Protein 5ETR (pdb70)

Secondary structure (DSSP, 8-state):
-EEEEEEEEE-SSSHHHHHHHHHHHHHHSTTEEEEEEPPPEEE---SSSS-PPEEEEEEEEEE-S-HHHHHHHHHHHHHHTT----SS----S-EEEEEEETT--EEETTEEES-TTGGG-HHHHHHHHHHHTTPEETTTTEEHHHH----TTEEE-/-EEEEEEEEE-SSSHHHHHHHHHHHHHHSTTEEEEEEPPPEEE---SSSS-PPEEEEEEEEEE-S-HHHHHHHHHHHHHHTT----SS----S-EEEEEEETT--EEETTEEES-TTGGG-HHHHHHHHHHHTTPEETTTTEEHHHH----TTEEE-

Structure (mmCIF, N/CA/C/O backbone):
data_5ETR
#
_entry.id   5ETR
#
_cell.length_a   47.582
_cell.length_b   68.110
_cell.length_c   53.227
_cell.angle_alpha   90.00
_cell.angle_beta   106.12
_cell.angle_gamma   90.00
#
_symmetry.space_group_name_H-M   'P 1 21 1'
#
loop_
_entity.id
_entity.type
_entity.pdbx_description
1 polymer '2-amino-4-hydroxy-6-hydroxymethyldihydropteridine pyrophosphokinase'
2 non-polymer 'DIPHOSPHOMETHYLPHOSPHONIC ACID ADENOSYL ESTER'
3 non-polymer 2-azanyl-8-[(4-fluorophenyl)methylsulfanyl]-1,7-dihydropurin-6-one
4 non-polymer 'SODIUM ION'
5 non-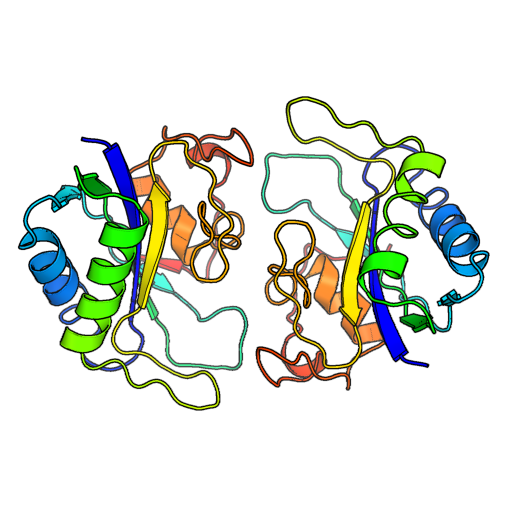polymer 'MAGNESIUM ION'
6 non-polymer 'CHLORIDE ION'
7 water water
#
loop_
_atom_site.group_PDB
_atom_site.id
_atom_site.type_symbol
_atom_site.label_atom_id
_atom_site.label_alt_id
_atom_site.label_comp_id
_atom_site.label_asym_id
_atom_site.label_entity_id
_atom_site.label_seq_id
_atom_site.pdbx_PDB_ins_code
_atom_site.Cartn_x
_atom_site.Cartn_y
_atom_site.Cartn_z
_atom_site.occupancy
_atom_site.B_iso_or_equiv
_atom_site.auth_seq_id
_atom_site.auth_comp_id
_atom_site.auth_asym_id
_atom_site.auth_atom_id
_atom_site.pdbx_PDB_model_num
ATOM 1 N N . MET A 1 4 ? 9.956 -19.682 -30.770 1.00 30.94 1 MET B N 1
ATOM 2 C CA . MET A 1 4 ? 10.241 -18.247 -30.811 1.00 23.11 1 MET B CA 1
ATOM 3 C C . MET A 1 4 ? 10.371 -17.635 -29.426 1.00 20.24 1 MET B C 1
ATOM 4 O O . MET A 1 4 ? 9.531 -17.783 -28.619 1.00 25.46 1 MET B O 1
ATOM 9 N N . ILE A 1 5 ? 11.504 -16.948 -29.164 1.00 15.21 2 ILE B N 1
ATOM 10 C CA . ILE A 1 5 ? 11.870 -16.275 -27.921 1.00 14.24 2 ILE B CA 1
ATOM 11 C C . ILE A 1 5 ? 11.796 -14.758 -28.097 1.00 11.51 2 ILE B C 1
ATOM 12 O O . ILE A 1 5 ? 12.225 -14.232 -29.083 1.00 12.61 2 ILE B O 1
ATOM 17 N N . GLN A 1 6 ? 11.220 -14.109 -27.123 1.00 12.18 3 GLN B N 1
ATOM 18 C CA . GLN A 1 6 ? 11.228 -12.665 -27.096 1.00 11.57 3 GLN B CA 1
ATOM 19 C C . GLN A 1 6 ? 12.490 -12.196 -26.373 1.00 11.31 3 GLN B C 1
ATOM 20 O O . GLN A 1 6 ? 12.740 -12.546 -25.191 1.00 12.85 3 GLN B O 1
ATOM 26 N N . ALA A 1 7 ? 13.305 -11.423 -27.064 1.00 9.22 4 ALA B N 1
ATOM 27 C CA . ALA A 1 7 ? 14.561 -10.910 -26.515 1.00 8.35 4 ALA B CA 1
ATOM 28 C C . ALA A 1 7 ? 14.640 -9.397 -26.698 1.00 7.73 4 ALA B C 1
ATOM 29 O O . ALA A 1 7 ? 13.958 -8.821 -27.547 1.00 8.85 4 ALA B O 1
ATOM 31 N N . TYR A 1 8 ? 15.501 -8.763 -25.899 1.00 7.28 5 TYR B N 1
ATOM 32 C CA . TYR A 1 8 ? 15.693 -7.327 -25.948 1.00 7.04 5 TYR B CA 1
ATOM 33 C C . TYR A 1 8 ? 17.152 -7.012 -26.073 1.00 6.71 5 TYR B C 1
ATOM 34 O O . TYR A 1 8 ? 17.972 -7.590 -25.339 1.00 7.56 5 TYR B O 1
ATOM 43 N N . LEU A 1 9 ? 17.485 -6.140 -27.011 1.00 6.46 6 LEU B N 1
ATOM 44 C CA . LEU A 1 9 ? 18.844 -5.660 -27.256 1.00 7.03 6 LEU B CA 1
ATOM 45 C C . LEU A 1 9 ? 18.951 -4.204 -26.882 1.00 6.71 6 LEU B C 1
ATOM 46 O O . LEU A 1 9 ? 18.011 -3.427 -27.057 1.00 7.72 6 LEU B O 1
ATOM 51 N N . GLY A 1 10 ? 20.132 -3.841 -26.371 1.00 5.95 7 GLY B N 1
ATOM 52 C CA . GLY A 1 10 ? 20.468 -2.439 -26.128 1.00 6.27 7 GLY B CA 1
ATOM 53 C C . GLY A 1 10 ? 21.493 -2.006 -27.136 1.00 6.42 7 GLY B C 1
ATOM 54 O O . GLY A 1 10 ? 22.514 -2.675 -27.318 1.00 7.37 7 GLY B O 1
ATOM 55 N N . LEU A 1 11 ? 21.224 -0.872 -27.803 1.00 6.49 8 LEU B N 1
ATOM 56 C CA . LEU A 1 11 ? 22.138 -0.358 -28.811 1.00 6.35 8 LEU B CA 1
ATOM 57 C C . LEU A 1 11 ? 22.666 0.976 -28.372 1.00 5.95 8 LEU B C 1
ATOM 58 O O . LEU A 1 11 ? 21.938 1.760 -27.760 1.00 7.02 8 LEU B O 1
ATOM 63 N N . GLY A 1 12 ? 23.896 1.267 -28.765 1.00 6.62 9 GLY B N 1
ATOM 64 C CA . GLY A 1 12 ? 24.532 2.517 -28.461 1.00 6.39 9 GLY B CA 1
ATOM 65 C C . GLY A 1 12 ? 25.492 2.952 -29.549 1.00 6.09 9 GLY B C 1
ATOM 66 O O . GLY A 1 12 ? 26.093 2.122 -30.204 1.00 7.36 9 GLY B O 1
ATOM 67 N N . SER A 1 13 ? 25.669 4.271 -29.669 1.00 6.73 10 SER B N 1
ATOM 68 C CA . SER A 1 13 ? 26.662 4.839 -30.567 1.00 6.79 10 SER B CA 1
ATOM 69 C C . SER A 1 13 ? 27.113 6.179 -30.003 1.00 6.46 10 SER B C 1
ATOM 70 O O . SER A 1 13 ? 26.266 6.990 -29.639 1.00 7.90 10 SER B O 1
ATOM 73 N N . ASN A 1 14 ? 28.417 6.428 -29.986 1.00 6.49 11 ASN B N 1
ATOM 74 C CA . ASN A 1 14 ? 28.909 7.717 -29.517 1.00 7.26 11 ASN B CA 1
ATOM 75 C C . ASN A 1 14 ? 30.002 8.352 -30.391 1.00 8.57 11 ASN B C 1
ATOM 76 O O . ASN A 1 14 ? 30.730 9.232 -29.936 1.00 9.37 11 ASN B O 1
ATOM 81 N N . ILE A 1 15 ? 30.104 7.912 -31.647 1.00 8.26 12 ILE B N 1
ATOM 82 C CA . ILE A 1 15 ? 31.086 8.518 -32.586 1.00 9.06 12 ILE B CA 1
ATOM 83 C C . ILE A 1 15 ? 30.469 8.317 -33.979 1.00 9.30 12 ILE B C 1
ATOM 84 O O . ILE A 1 15 ? 29.689 7.381 -34.170 1.00 10.01 12 ILE B O 1
ATOM 89 N N . GLY A 1 16 ? 30.859 9.144 -34.912 1.00 10.00 13 GLY B N 1
ATOM 90 C CA . GLY A 1 16 ? 30.288 9.070 -36.230 1.00 10.17 13 GLY B CA 1
ATOM 91 C C . GLY A 1 16 ? 28.910 9.701 -36.261 1.00 10.11 13 GLY B C 1
ATOM 92 O O . GLY A 1 16 ? 28.553 10.539 -35.414 1.00 12.51 13 GLY B O 1
ATOM 93 N N . ASP A 1 17 ? 28.139 9.373 -37.305 1.00 10.84 14 ASP B N 1
ATOM 94 C CA . ASP A 1 17 ? 26.729 9.769 -37.420 1.00 9.74 14 ASP B CA 1
ATOM 95 C C . ASP A 1 17 ? 25.913 8.795 -36.605 1.00 9.66 14 ASP B C 1
ATOM 96 O O . ASP A 1 17 ? 25.545 7.714 -37.075 1.00 10.25 14 ASP B O 1
ATOM 101 N N . ARG A 1 18 ? 25.722 9.134 -35.324 1.00 9.75 15 ARG B N 1
ATOM 102 C CA . ARG A 1 18 ? 25.148 8.162 -34.344 1.00 8.90 15 ARG B CA 1
ATOM 103 C C . ARG A 1 18 ? 23.805 7.624 -34.770 1.00 9.13 15 ARG B C 1
ATOM 104 O O . ARG A 1 18 ? 23.517 6.435 -34.707 1.00 9.91 15 ARG B O 1
ATOM 112 N N . GLU A 1 19 ? 22.935 8.544 -35.194 1.00 10.46 16 GLU B N 1
ATOM 113 C CA . GLU A 1 19 ? 21.558 8.143 -35.532 1.00 10.58 16 GLU B CA 1
ATOM 114 C C . GLU A 1 19 ? 21.518 7.269 -36.783 1.00 11.73 16 GLU B C 1
ATOM 115 O O . GLU A 1 19 ? 20.848 6.227 -36.810 1.00 12.27 16 GLU B O 1
ATOM 121 N N . SER A 1 20 ? 22.305 7.619 -37.790 1.00 11.10 17 SER B N 1
ATOM 122 C CA A SER A 1 20 ? 22.319 6.813 -39.017 0.50 11.80 17 SER B CA 1
ATOM 123 C CA B SER A 1 20 ? 22.343 6.814 -39.011 0.50 11.60 17 SER B CA 1
ATOM 124 C C . SER A 1 20 ? 22.868 5.431 -38.724 1.00 11.07 17 SER B C 1
ATOM 125 O O . SER A 1 20 ? 22.374 4.428 -39.260 1.00 11.68 17 SER B O 1
ATOM 130 N N . GLN A 1 21 ? 23.896 5.367 -37.873 1.00 10.04 18 GLN B N 1
ATOM 131 C CA A GLN A 1 21 ? 24.503 4.076 -37.553 0.50 9.56 18 GLN B CA 1
ATOM 132 C CA B GLN A 1 21 ? 24.510 4.081 -37.550 0.50 9.45 18 GLN B CA 1
ATOM 133 C C . GLN A 1 21 ? 23.529 3.175 -36.785 1.00 9.35 18 GLN B C 1
ATOM 134 O O . GLN A 1 21 ? 23.445 1.961 -37.029 1.00 10.64 18 GLN B O 1
ATOM 145 N N . LEU A 1 22 ? 22.782 3.767 -35.850 1.00 9.31 19 LEU B N 1
ATOM 146 C CA . LEU A 1 22 ? 21.787 2.974 -35.091 1.00 9.02 19 LEU B CA 1
ATOM 147 C C . LEU A 1 22 ? 20.699 2.437 -36.051 1.00 9.15 19 LEU B C 1
ATOM 148 O O . LEU A 1 22 ? 20.294 1.282 -35.973 1.00 9.84 19 LEU B O 1
ATOM 153 N N . ASN A 1 23 ? 20.230 3.309 -36.958 1.00 10.38 20 ASN B N 1
ATOM 154 C CA . ASN A 1 23 ? 19.206 2.873 -37.905 1.00 12.00 20 ASN B CA 1
ATOM 155 C C . ASN A 1 23 ? 19.714 1.755 -38.822 1.00 10.06 20 ASN B C 1
ATOM 156 O O . ASN A 1 23 ? 18.975 0.779 -39.081 1.00 11.04 20 ASN B O 1
ATOM 161 N N . ASP A 1 24 ? 20.936 1.884 -39.297 1.00 9.90 21 ASP B N 1
ATOM 162 C CA . ASP A 1 24 ? 21.526 0.855 -40.148 1.00 10.89 21 ASP B CA 1
ATOM 163 C C . ASP A 1 24 ? 21.663 -0.451 -39.359 1.00 9.42 21 ASP B C 1
ATOM 164 O O . ASP A 1 24 ? 21.415 -1.563 -39.874 1.00 10.51 21 ASP B O 1
ATOM 169 N N . ALA A 1 25 ? 22.086 -0.331 -38.113 1.00 9.07 22 ALA B N 1
ATOM 170 C CA . ALA A 1 25 ? 22.237 -1.528 -37.264 1.00 8.53 22 ALA B CA 1
ATOM 171 C C . ALA A 1 25 ? 20.957 -2.314 -37.110 1.00 8.37 22 ALA B C 1
ATOM 172 O O . ALA A 1 25 ? 20.939 -3.548 -37.183 1.00 8.77 22 ALA B O 1
ATOM 174 N N . ILE A 1 26 ? 19.857 -1.587 -36.891 1.00 8.28 23 ILE B N 1
ATOM 175 C CA . ILE A 1 26 ? 18.537 -2.251 -36.721 1.00 8.87 23 ILE B CA 1
ATOM 176 C C . ILE A 1 26 ? 18.156 -3.009 -38.002 1.00 8.73 23 ILE B C 1
ATOM 177 O O . ILE A 1 26 ? 17.682 -4.138 -37.975 1.00 9.49 23 ILE B O 1
ATOM 182 N N . LYS A 1 27 ? 18.352 -2.331 -39.143 1.00 9.23 24 LYS B N 1
ATOM 183 C CA . LYS A 1 27 ? 18.062 -2.983 -40.430 1.00 10.32 24 LYS B CA 1
ATOM 184 C C . LYS A 1 27 ? 18.877 -4.260 -40.658 1.00 8.76 24 LYS B C 1
ATOM 185 O O . LYS A 1 27 ? 18.358 -5.274 -41.079 1.00 9.34 24 LYS B O 1
ATOM 191 N N . ILE A 1 28 ? 20.166 -4.180 -40.318 1.00 8.80 25 ILE B N 1
ATOM 192 C CA . ILE A 1 28 ? 21.043 -5.352 -40.434 1.00 9.04 25 ILE B CA 1
ATOM 193 C C . ILE A 1 28 ? 20.620 -6.471 -39.509 1.00 8.48 25 ILE B C 1
ATOM 194 O O . ILE A 1 28 ? 20.527 -7.631 -39.917 1.00 9.66 25 ILE B O 1
ATOM 199 N N . LEU A 1 29 ? 20.307 -6.120 -38.257 1.00 7.98 26 LEU B N 1
ATOM 200 C CA . LEU A 1 29 ? 19.832 -7.139 -37.310 1.00 8.77 26 LEU B CA 1
ATOM 201 C C . LEU A 1 29 ? 18.585 -7.870 -37.811 1.00 8.45 26 LEU B C 1
ATOM 202 O O . LEU A 1 29 ? 18.470 -9.090 -37.749 1.00 9.07 26 LEU B O 1
ATOM 207 N N . ASN A 1 30 ? 17.671 -7.083 -38.359 1.00 7.90 27 ASN B N 1
ATOM 208 C CA . ASN A 1 30 ? 16.408 -7.613 -38.872 1.00 8.19 27 ASN B CA 1
ATOM 209 C C . ASN A 1 30 ? 16.604 -8.530 -40.078 1.00 8.49 27 ASN B C 1
ATOM 210 O O . ASN A 1 30 ? 15.758 -9.365 -40.356 1.00 9.19 27 ASN B O 1
ATOM 215 N N . GLU A 1 31 ? 17.697 -8.331 -40.812 1.00 8.95 28 GLU B N 1
ATOM 216 C CA . GLU A 1 31 ? 17.963 -9.107 -42.028 1.00 10.42 28 GLU B CA 1
ATOM 217 C C . GLU A 1 31 ? 18.509 -10.486 -41.761 1.00 10.22 28 GLU B C 1
ATOM 218 O O . GLU A 1 31 ? 18.570 -11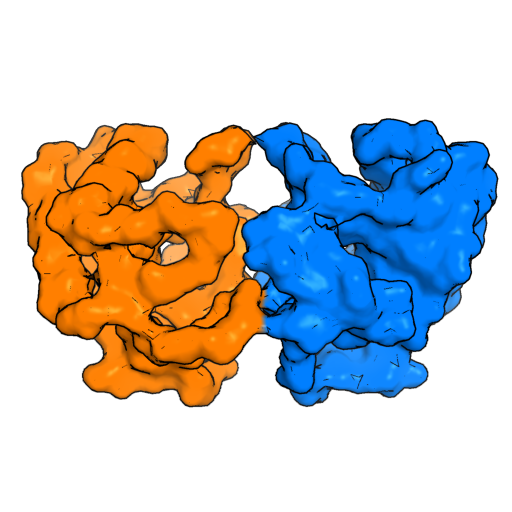.302 -42.665 1.00 13.00 28 GLU B O 1
ATOM 224 N N . TYR A 1 32 ? 18.926 -10.786 -40.536 1.00 9.99 29 TYR B N 1
ATOM 225 C CA . TYR A 1 32 ? 19.386 -12.153 -40.262 1.00 10.51 29 TYR B CA 1
ATOM 226 C C . TYR A 1 32 ? 18.179 -13.095 -40.189 1.00 11.84 29 TYR B C 1
ATOM 227 O O . TYR A 1 32 ? 17.165 -12.759 -39.620 1.00 11.98 29 TYR B O 1
ATOM 236 N N . ASP A 1 33 ? 18.307 -14.293 -40.745 1.00 15.21 30 ASP B N 1
ATOM 237 C CA . ASP A 1 33 ? 17.222 -15.212 -40.563 1.00 17.54 30 ASP B CA 1
ATOM 238 C C . ASP A 1 33 ? 17.297 -15.610 -39.073 1.00 14.71 30 ASP B C 1
ATOM 239 O O . ASP A 1 33 ? 18.345 -15.721 -38.483 1.00 15.75 30 ASP B O 1
ATOM 244 N N . GLY A 1 34 ? 16.142 -15.761 -38.488 1.00 13.84 31 GLY B N 1
ATOM 245 C CA . GLY A 1 34 ? 16.012 -16.093 -37.099 1.00 13.18 31 GLY B CA 1
ATOM 246 C C . GLY A 1 34 ? 15.900 -14.912 -36.189 1.00 11.11 31 GLY B C 1
ATOM 247 O O . GLY A 1 34 ? 15.742 -15.117 -34.991 1.00 11.18 31 GLY B O 1
ATOM 248 N N . ILE A 1 35 ? 16.068 -13.691 -36.686 1.00 10.72 32 ILE B N 1
ATOM 249 C CA . ILE A 1 35 ? 15.835 -12.462 -35.914 1.00 9.97 32 ILE B CA 1
ATOM 250 C C . ILE A 1 35 ? 14.821 -11.597 -36.627 1.00 9.49 32 ILE B C 1
ATOM 251 O O . ILE A 1 35 ? 15.008 -11.247 -37.808 1.00 11.01 32 ILE B O 1
ATOM 256 N N . SER A 1 36 ? 13.777 -11.213 -35.904 1.00 8.91 33 SER B N 1
ATOM 257 C CA . SER A 1 36 ? 12.744 -10.330 -36.469 1.00 9.40 33 SER B CA 1
ATOM 258 C C . SER A 1 36 ? 12.552 -9.185 -35.493 1.00 10.04 33 SER B C 1
ATOM 259 O O . SER A 1 36 ? 12.125 -9.431 -34.346 1.00 13.17 33 SER B O 1
ATOM 262 N N . VAL A 1 37 ? 12.869 -7.959 -35.892 1.00 9.69 34 VAL B N 1
ATOM 263 C CA . VAL A 1 37 ? 12.649 -6.791 -35.036 1.00 9.08 34 VAL B CA 1
ATOM 264 C C . VAL A 1 37 ? 11.165 -6.463 -34.974 1.00 10.05 34 VAL B C 1
ATOM 265 O O . VAL A 1 37 ? 10.536 -6.244 -36.019 1.00 11.63 34 VAL B O 1
ATOM 269 N N . SER A 1 38 ? 10.588 -6.470 -33.777 1.00 9.90 35 SER B N 1
ATOM 270 C CA . SER A 1 38 ? 9.180 -6.221 -33.555 1.00 10.92 35 SER B CA 1
ATOM 271 C C . SER A 1 38 ? 8.857 -4.916 -32.893 1.00 11.74 35 SER B C 1
ATOM 272 O O . SER A 1 38 ? 7.664 -4.513 -32.896 1.00 14.21 35 SER B O 1
ATOM 275 N N . ASN A 1 39 ? 9.807 -4.275 -32.221 1.00 10.80 36 ASN B N 1
ATOM 276 C CA . ASN A 1 39 ? 9.537 -2.953 -31.652 1.00 10.80 36 ASN B CA 1
ATOM 277 C C . ASN A 1 39 ? 10.872 -2.277 -31.453 1.00 9.86 36 ASN B C 1
ATOM 278 O O . ASN A 1 39 ? 11.904 -2.950 -31.305 1.00 10.11 36 ASN B O 1
ATOM 283 N N . ILE A 1 40 ? 10.859 -0.950 -31.456 1.00 9.73 37 ILE B N 1
ATOM 284 C CA . ILE A 1 40 ? 12.058 -0.129 -31.290 1.00 9.76 37 ILE B CA 1
ATOM 285 C C . ILE A 1 40 ? 11.663 1.029 -30.392 1.00 9.71 37 ILE B C 1
ATOM 286 O O . ILE A 1 40 ? 10.640 1.669 -30.597 1.00 11.28 37 ILE B O 1
ATOM 291 N N . SER A 1 41 ? 12.436 1.275 -29.337 1.00 9.34 38 SER B N 1
ATOM 292 C CA . SER A 1 41 ? 12.168 2.405 -28.477 1.00 9.86 38 SER B CA 1
ATOM 293 C C . SER A 1 41 ? 12.480 3.727 -29.149 1.00 9.44 38 SER B C 1
ATOM 294 O O . SER A 1 41 ? 13.230 3.761 -30.127 1.00 9.91 38 SER B O 1
ATOM 297 N N . PRO A 1 42 ? 12.020 4.824 -28.563 1.00 10.62 39 PRO B N 1
ATOM 298 C CA . PRO A 1 42 ? 12.602 6.103 -28.908 1.00 11.39 39 PRO B CA 1
ATOM 299 C C . PRO A 1 42 ? 14.112 6.111 -28.692 1.00 10.81 39 PRO B C 1
ATOM 300 O O . PRO A 1 42 ? 14.654 5.336 -27.835 1.00 10.60 39 PRO B O 1
ATOM 304 N N . ILE A 1 43 ? 14.777 7.028 -29.350 1.00 10.57 40 ILE B N 1
ATOM 305 C CA . ILE A 1 43 ? 16.208 7.248 -29.161 1.00 10.80 40 ILE B CA 1
ATOM 306 C C . ILE A 1 43 ? 16.394 8.283 -28.043 1.00 11.03 40 ILE B C 1
ATOM 307 O O . ILE A 1 43 ? 15.694 9.308 -27.960 1.00 12.18 40 ILE B O 1
ATOM 312 N N . TYR A 1 44 ? 17.349 7.994 -27.161 1.00 9.57 41 TYR B N 1
ATOM 313 C CA . TYR A 1 44 ? 17.737 8.895 -26.065 1.00 9.79 41 TYR B CA 1
ATOM 314 C C . TYR A 1 44 ? 19.184 9.311 -26.226 1.00 8.88 41 TYR B C 1
ATOM 315 O O . TYR A 1 44 ? 20.038 8.502 -26.601 1.00 9.93 41 TYR B O 1
ATOM 324 N N . GLU A 1 45 ? 19.453 10.575 -25.959 1.00 9.50 42 GLU B N 1
ATOM 325 C CA . GLU A 1 45 ? 20.841 11.047 -25.815 1.00 10.18 42 GLU B CA 1
ATOM 326 C C . GLU A 1 45 ? 21.211 10.910 -24.327 1.00 10.05 42 GLU B C 1
ATOM 327 O O . GLU A 1 45 ? 20.447 11.360 -23.452 1.00 10.79 42 GLU B O 1
ATOM 333 N N . THR A 1 46 ? 22.361 10.290 -24.075 1.00 8.82 43 THR B N 1
ATOM 334 C CA . THR A 1 46 ? 22.684 9.902 -22.733 1.00 8.60 43 THR B CA 1
ATOM 335 C C . THR A 1 46 ? 24.115 10.237 -22.428 1.00 8.85 43 THR B C 1
ATOM 336 O O . THR A 1 46 ? 25.039 10.071 -23.217 1.00 9.91 43 THR B O 1
ATOM 340 N N . ALA A 1 47 ? 24.342 10.637 -21.160 1.00 8.92 44 ALA B N 1
ATOM 341 C CA . ALA A 1 47 ? 25.706 10.899 -20.652 1.00 9.43 44 ALA B CA 1
ATOM 342 C C . ALA A 1 47 ? 26.440 9.570 -20.466 1.00 9.00 44 ALA B C 1
ATOM 343 O O . ALA A 1 47 ? 25.862 8.636 -19.906 1.00 9.82 44 ALA B O 1
ATOM 345 N N . PRO A 1 48 ? 27.709 9.511 -20.875 1.00 9.06 45 PRO B N 1
ATOM 346 C CA . PRO A 1 48 ? 28.470 8.306 -20.654 1.00 9.49 45 PRO B CA 1
ATOM 347 C C . PRO A 1 48 ? 28.600 7.986 -19.159 1.00 9.29 45 PRO B C 1
ATOM 348 O O . PRO A 1 48 ? 28.832 8.888 -18.316 1.00 11.94 45 PRO B O 1
ATOM 352 N N . VAL A 1 49 ? 28.484 6.683 -18.849 1.00 8.73 46 VAL B N 1
ATOM 353 C CA . VAL A 1 49 ? 28.767 6.212 -17.509 1.00 9.38 46 VAL B CA 1
ATOM 354 C C . VAL A 1 49 ? 29.883 5.176 -17.530 1.00 10.14 46 VAL B C 1
ATOM 355 O O . VAL A 1 49 ? 30.120 4.488 -18.513 1.00 9.74 46 VAL B O 1
ATOM 359 N N . GLY A 1 50 ? 30.556 5.075 -16.358 1.00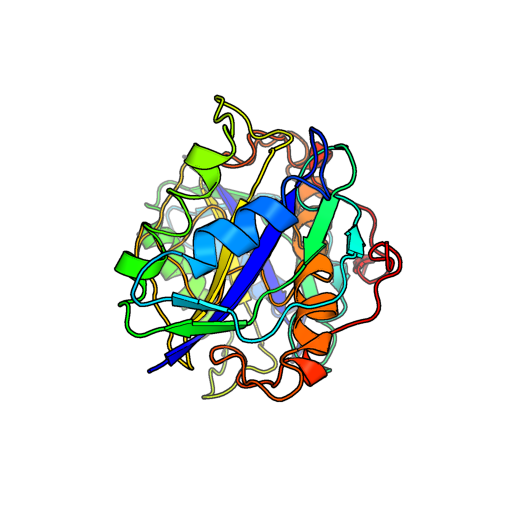 10.41 47 GLY B N 1
ATOM 360 C CA . GLY A 1 50 ? 31.501 4.029 -16.129 1.00 11.64 47 GLY B CA 1
ATOM 361 C C . GLY A 1 50 ? 32.891 4.230 -16.680 1.00 11.09 47 GLY B C 1
ATOM 362 O O . GLY A 1 50 ? 33.715 3.328 -16.691 1.00 13.59 47 GLY B O 1
ATOM 363 N N . TYR A 1 51 ? 33.190 5.441 -17.112 1.00 11.69 48 TYR B N 1
ATOM 364 C CA . TYR A 1 51 ? 34.524 5.686 -17.711 1.00 12.43 48 TYR B CA 1
ATOM 365 C C . TYR A 1 51 ? 34.904 7.167 -17.467 1.00 13.96 48 TYR B C 1
ATOM 366 O O . TYR A 1 51 ? 34.428 7.790 -16.536 1.00 17.97 48 TYR B O 1
ATOM 375 N N . THR A 1 52 ? 35.811 7.675 -18.243 1.00 14.42 49 THR B N 1
ATOM 376 C CA . THR A 1 52 ? 36.155 9.095 -18.229 1.00 15.13 49 THR B CA 1
ATOM 377 C C . THR A 1 52 ? 35.149 9.883 -19.059 1.00 12.56 49 THR B C 1
ATOM 378 O O . THR A 1 52 ? 34.217 9.322 -19.650 1.00 14.11 49 THR B O 1
ATOM 382 N N . GLU A 1 53 ? 35.344 11.189 -19.143 1.00 11.55 50 GLU B N 1
ATOM 383 C CA . GLU A 1 53 ? 34.527 12.062 -19.981 1.00 11.46 50 GLU B CA 1
ATOM 384 C C . GLU A 1 53 ? 34.643 11.553 -21.433 1.00 10.35 50 GLU B C 1
ATOM 385 O O . GLU A 1 53 ? 35.696 11.310 -21.919 1.00 10.50 50 GLU B O 1
ATOM 391 N N . GLN A 1 54 ? 33.513 11.439 -22.095 1.00 9.97 51 GLN B N 1
ATOM 392 C CA . GLN A 1 54 ? 33.484 10.878 -23.465 1.00 9.75 51 GLN B CA 1
ATOM 393 C C . GLN A 1 54 ? 32.335 11.565 -24.176 1.00 9.79 51 GLN B C 1
ATOM 394 O O . GLN A 1 54 ? 31.459 12.168 -23.537 1.00 10.48 51 GLN B O 1
ATOM 400 N N . PRO A 1 55 ? 32.299 11.480 -25.495 1.00 10.31 52 PRO B N 1
ATOM 401 C CA . PRO A 1 55 ? 31.156 12.071 -26.210 1.00 9.89 52 PRO B CA 1
ATOM 402 C C . PRO A 1 55 ? 29.859 11.376 -25.814 1.00 9.15 52 PRO B C 1
ATOM 403 O O . PRO A 1 55 ? 29.848 10.220 -25.534 1.00 9.56 52 PRO B O 1
ATOM 407 N N . ASN A 1 56 ? 28.778 12.119 -25.815 1.00 9.71 53 ASN B N 1
ATOM 408 C CA . ASN A 1 56 ? 27.500 11.602 -25.437 1.00 9.55 53 ASN B CA 1
ATOM 409 C C . ASN A 1 56 ? 27.050 10.492 -26.402 1.00 9.14 53 ASN B C 1
ATOM 410 O O . ASN A 1 56 ? 27.296 10.538 -27.614 1.00 8.88 53 ASN B O 1
ATOM 415 N N . PHE A 1 57 ? 26.280 9.552 -25.885 1.00 8.55 54 PHE B N 1
ATOM 416 C CA . PHE A 1 57 ? 25.719 8.434 -26.651 1.00 7.99 54 PHE B CA 1
ATOM 417 C C . PHE A 1 57 ? 24.340 8.775 -27.180 1.00 8.59 54 PHE B C 1
ATOM 418 O O . PHE A 1 57 ? 23.617 9.524 -26.592 1.00 9.08 54 PHE B O 1
ATOM 426 N N . LEU A 1 58 ? 23.945 8.080 -28.242 1.00 7.69 55 LEU B N 1
ATOM 427 C CA . LEU A 1 58 ? 22.582 7.889 -28.537 1.00 8.05 55 LEU B CA 1
ATOM 428 C C . LEU A 1 58 ? 22.381 6.381 -28.161 1.00 7.77 55 LEU B C 1
ATOM 429 O O . LEU A 1 58 ? 23.150 5.539 -28.518 1.00 7.98 55 LEU B O 1
ATOM 434 N N . ASN A 1 59 ? 21.359 6.110 -27.397 1.00 7.33 56 ASN B N 1
ATOM 435 C CA . ASN A 1 59 ? 20.990 4.767 -26.976 1.00 7.35 56 ASN B CA 1
ATOM 436 C C . ASN A 1 59 ? 19.539 4.479 -27.249 1.00 7.68 56 ASN B C 1
ATOM 437 O O . ASN A 1 59 ? 18.688 5.374 -27.189 1.00 9.20 56 ASN B O 1
ATOM 442 N N . LEU A 1 60 ? 19.241 3.217 -27.520 1.00 7.68 57 LEU B N 1
ATOM 443 C CA . LEU A 1 60 ? 17.864 2.777 -27.686 1.00 7.95 57 LEU B CA 1
ATOM 444 C C . LEU A 1 60 ? 17.800 1.307 -27.324 1.00 7.04 57 LEU B C 1
ATOM 445 O O . LEU A 1 60 ? 18.841 0.669 -27.072 1.00 8.32 57 LEU B O 1
ATOM 450 N N . CYS A 1 61 ? 16.591 0.776 -27.328 1.00 7.00 58 CYS B N 1
ATOM 451 C CA . CYS A 1 61 ? 16.392 -0.633 -27.093 1.00 6.99 58 CYS B CA 1
ATOM 452 C C . CYS A 1 61 ? 15.579 -1.162 -28.245 1.00 7.10 58 CYS B C 1
ATOM 453 O O . CYS A 1 61 ? 14.683 -0.500 -28.761 1.00 8.20 58 CYS B O 1
ATOM 456 N N A VAL A 1 62 ? 15.772 -2.444 -28.561 0.50 7.15 59 VAL B N 1
ATOM 457 N N B VAL A 1 62 ? 15.752 -2.442 -28.581 0.50 7.15 59 VAL B N 1
ATOM 458 C CA A VAL A 1 62 ? 15.008 -3.124 -29.619 0.50 7.38 59 VAL B CA 1
ATOM 459 C CA B VAL A 1 62 ? 14.939 -3.101 -29.610 0.50 7.38 59 VAL B CA 1
ATOM 460 C C A VAL A 1 62 ? 14.407 -4.454 -29.134 0.50 8.15 59 VAL B C 1
ATOM 461 C C B VAL A 1 62 ? 14.385 -4.434 -29.116 0.50 8.15 59 VAL B C 1
ATOM 462 O O A VAL A 1 62 ? 15.057 -5.179 -28.397 0.50 8.73 59 VAL B O 1
ATOM 463 O O B VAL A 1 62 ? 15.056 -5.155 -28.390 0.50 8.73 59 VAL B O 1
ATOM 470 N N . GLU A 1 63 ? 13.176 -4.772 -29.543 1.00 8.18 60 GLU B N 1
ATOM 471 C CA . GLU A 1 63 ? 12.552 -6.014 -29.203 1.00 8.00 60 GLU B CA 1
ATOM 472 C C . GLU A 1 63 ? 12.669 -6.906 -30.418 1.00 7.86 60 GLU B C 1
ATOM 473 O O . GLU A 1 63 ? 12.391 -6.473 -31.529 1.00 8.38 60 GLU B O 1
ATOM 479 N N . ILE A 1 64 ? 13.106 -8.140 -30.208 1.00 7.41 61 ILE B N 1
ATOM 480 C CA . ILE A 1 64 ? 13.176 -9.099 -31.291 1.00 8.07 61 ILE B CA 1
ATOM 481 C C . ILE A 1 64 ? 12.407 -10.353 -30.925 1.00 8.52 61 ILE B C 1
ATOM 482 O O . ILE A 1 64 ? 12.287 -10.719 -29.743 1.00 9.60 61 ILE B O 1
ATOM 487 N N . GLN A 1 65 ? 11.901 -11.016 -31.959 1.00 9.42 62 GLN B N 1
ATOM 488 C CA . GLN A 1 65 ? 11.358 -12.342 -31.874 1.00 9.39 62 GLN B CA 1
ATOM 489 C C . GLN A 1 65 ? 12.397 -13.215 -32.566 1.00 10.06 62 GLN B C 1
ATOM 490 O O . GLN A 1 65 ? 12.748 -12.972 -33.722 1.00 11.12 62 GLN B O 1
ATOM 496 N N . THR A 1 66 ? 13.014 -14.146 -31.823 1.00 10.15 63 THR B N 1
ATOM 497 C CA . THR A 1 66 ? 14.096 -14.916 -32.379 1.00 10.50 63 THR B CA 1
ATOM 498 C C . THR A 1 66 ? 13.921 -16.401 -32.208 1.00 11.13 63 THR B C 1
ATOM 499 O O . THR A 1 66 ? 13.409 -16.868 -31.184 1.00 12.84 63 THR B O 1
ATOM 503 N N . THR A 1 67 ? 14.395 -17.141 -33.196 1.00 12.10 64 THR B N 1
ATOM 504 C CA . THR A 1 67 ? 14.536 -18.578 -33.138 1.00 13.18 64 THR B CA 1
ATOM 505 C C . THR A 1 67 ? 15.986 -19.000 -33.008 1.00 12.39 64 THR B C 1
ATOM 506 O O . THR A 1 67 ? 16.281 -20.184 -33.047 1.00 15.92 64 THR B O 1
ATOM 510 N N . LEU A 1 68 ? 16.888 -18.031 -32.811 1.00 10.61 65 LEU B N 1
ATOM 511 C CA . LEU A 1 68 ? 18.303 -18.350 -32.572 1.00 10.80 65 LEU B CA 1
ATOM 512 C C . LEU A 1 68 ? 18.550 -18.699 -31.113 1.00 9.96 65 LEU B C 1
ATOM 513 O O . LEU A 1 68 ? 17.840 -18.196 -30.218 1.00 11.57 65 LEU B O 1
ATOM 518 N N . THR A 1 69 ? 19.529 -19.555 -30.885 1.00 10.55 66 THR B N 1
ATOM 519 C CA . THR A 1 69 ? 20.033 -19.707 -29.523 1.00 10.09 66 THR B CA 1
ATOM 520 C C . THR A 1 69 ? 20.685 -18.398 -29.079 1.00 9.22 66 THR B C 1
ATOM 521 O O . THR A 1 69 ? 21.029 -17.572 -29.889 1.00 9.42 66 THR B O 1
ATOM 525 N N . VAL A 1 70 ? 20.926 -18.291 -27.780 1.00 9.87 67 VAL B N 1
ATOM 526 C CA . VAL A 1 70 ? 21.422 -17.001 -27.297 1.00 9.52 67 VAL B CA 1
ATOM 527 C C . VAL A 1 70 ? 22.861 -16.788 -27.833 1.00 8.53 67 VAL B C 1
ATOM 528 O O . VAL A 1 70 ? 23.250 -15.650 -28.099 1.00 8.32 67 VAL B O 1
ATOM 532 N N . LEU A 1 71 ? 23.671 -17.864 -27.941 1.00 9.36 68 LEU B N 1
ATOM 533 C CA . LEU A 1 71 ? 25.007 -17.669 -28.545 1.00 8.81 68 LEU B CA 1
ATOM 534 C C . LEU A 1 71 ? 24.975 -17.382 -30.041 1.00 8.41 68 LEU B C 1
ATOM 535 O O . LEU A 1 71 ? 25.847 -16.650 -30.550 1.00 9.52 68 LEU B O 1
ATOM 540 N N . GLN A 1 72 ? 24.021 -17.979 -30.773 1.00 9.49 69 GLN B N 1
ATOM 541 C CA . GLN A 1 72 ? 23.835 -17.600 -32.173 1.00 10.31 69 GLN B CA 1
ATOM 542 C C . GLN A 1 72 ? 23.458 -16.098 -32.267 1.00 8.81 69 GLN B C 1
ATOM 543 O O . GLN A 1 72 ? 23.934 -15.365 -33.125 1.00 9.10 69 GLN B O 1
ATOM 549 N N . LEU A 1 73 ? 22.580 -15.670 -31.376 1.00 8.51 70 LEU B N 1
ATOM 550 C CA . LEU A 1 73 ? 22.186 -14.285 -31.323 1.00 8.30 70 LEU B CA 1
ATOM 551 C C . LEU A 1 73 ? 23.404 -13.391 -31.085 1.00 7.90 70 LEU B C 1
ATOM 552 O O . LEU A 1 73 ? 23.572 -12.332 -31.726 1.00 8.30 70 LEU B O 1
ATOM 557 N N . LEU A 1 74 ? 24.226 -13.767 -30.116 1.00 7.47 71 LEU B N 1
ATOM 558 C CA . LEU A 1 74 ? 25.400 -12.971 -29.795 1.00 7.85 71 LEU B CA 1
ATOM 559 C C . LEU A 1 74 ? 26.291 -12.837 -31.020 1.00 7.31 71 LEU B C 1
ATOM 560 O O . LEU A 1 74 ? 26.755 -11.750 -31.343 1.00 7.60 71 LEU B O 1
ATOM 565 N N A GLU A 1 75 ? 26.482 -13.905 -31.791 0.50 7.75 72 GLU B N 1
ATOM 566 N N B GLU A 1 75 ? 26.508 -13.888 -31.799 0.50 7.75 72 GLU B N 1
ATOM 567 C CA A GLU A 1 75 ? 27.284 -13.796 -33.027 0.50 8.81 72 GLU B CA 1
ATOM 568 C CA B GLU A 1 75 ? 27.271 -13.792 -33.039 0.50 8.81 72 GLU B CA 1
ATOM 569 C C A GLU A 1 75 ? 26.728 -12.728 -34.010 0.50 8.12 72 GLU B C 1
ATOM 570 C C B GLU A 1 75 ? 26.725 -12.731 -34.014 0.50 8.12 72 GLU B C 1
ATOM 571 O O A GLU A 1 75 ? 27.474 -11.947 -34.560 0.50 9.15 72 GLU B O 1
ATOM 572 O O B GLU A 1 75 ? 27.476 -11.965 -34.580 0.50 9.15 72 GLU B O 1
ATOM 583 N N . CYS A 1 76 ? 25.414 -12.704 -34.222 1.00 8.04 73 CYS B N 1
ATOM 584 C CA . CYS A 1 76 ? 24.749 -11.699 -35.041 1.00 8.79 73 CYS B CA 1
ATOM 585 C C . CYS A 1 76 ? 24.946 -10.287 -34.500 1.00 8.26 73 CYS B C 1
ATOM 586 O O . CYS A 1 76 ? 25.158 -9.358 -35.263 1.00 8.48 73 CYS B O 1
ATOM 589 N N . CYS A 1 77 ? 24.880 -10.131 -33.181 1.00 7.51 74 CYS B N 1
ATOM 590 C CA . CYS A 1 77 ? 25.077 -8.818 -32.571 1.00 7.44 74 CYS B CA 1
ATOM 591 C C . CYS A 1 77 ? 26.514 -8.295 -32.877 1.00 7.43 74 CYS B C 1
ATOM 592 O O . CYS A 1 77 ? 26.746 -7.166 -33.309 1.00 7.76 74 CYS B O 1
ATOM 595 N N . LEU A 1 78 ? 27.480 -9.185 -32.656 1.00 7.34 75 LEU B N 1
ATOM 596 C CA . LEU A 1 78 ? 28.894 -8.793 -32.870 1.00 8.27 75 LEU B CA 1
ATOM 597 C C . LEU A 1 78 ? 29.243 -8.612 -34.341 1.00 8.46 75 LEU B C 1
ATOM 598 O O . LEU A 1 78 ? 29.973 -7.676 -34.686 1.00 9.11 75 LEU B O 1
ATOM 603 N N . LYS A 1 79 ? 28.647 -9.402 -35.209 1.00 8.87 76 LYS B N 1
ATOM 604 C CA A LYS A 1 79 ? 28.824 -9.187 -36.648 0.50 9.29 76 LYS B CA 1
ATOM 605 C CA B LYS A 1 79 ? 28.818 -9.177 -36.638 0.50 8.99 76 LYS B CA 1
ATOM 606 C C . LYS A 1 79 ? 28.281 -7.843 -37.081 1.00 8.26 76 LYS B C 1
ATOM 607 O O . LYS A 1 79 ? 28.853 -7.192 -37.946 1.00 9.52 76 LYS B O 1
ATOM 618 N N . THR A 1 80 ? 27.175 -7.418 -36.466 1.00 7.75 77 THR B N 1
ATOM 619 C CA . THR A 1 80 ? 26.595 -6.125 -36.824 1.00 8.14 77 THR B CA 1
ATOM 620 C C . THR A 1 80 ? 27.533 -4.981 -36.480 1.00 7.53 77 THR B C 1
ATOM 621 O O . THR A 1 80 ? 27.693 -4.006 -37.238 1.00 7.97 77 THR B O 1
ATOM 625 N N . GLU A 1 81 ? 28.184 -5.092 -35.306 1.00 7.19 78 GLU B N 1
ATOM 626 C CA . GLU A 1 81 ? 29.203 -4.117 -34.912 1.00 7.31 78 GLU B CA 1
ATOM 627 C C . GLU A 1 81 ? 30.325 -4.047 -35.951 1.00 7.80 78 GLU B C 1
ATOM 628 O O . GLU A 1 81 ? 30.838 -2.957 -36.271 1.00 7.85 78 GLU B O 1
ATOM 634 N N . GLU A 1 82 ? 30.732 -5.219 -36.435 1.00 7.90 79 GLU B N 1
ATOM 635 C CA . GLU A 1 82 ? 31.786 -5.258 -37.466 1.00 8.09 79 GLU B CA 1
ATOM 636 C C . GLU A 1 82 ? 31.310 -4.604 -38.779 1.00 7.56 79 GLU B C 1
ATOM 637 O O . GLU A 1 82 ? 32.078 -3.861 -39.410 1.00 8.13 79 GLU B O 1
ATOM 643 N N . CYS A 1 83 ? 30.042 -4.821 -39.147 1.00 7.90 80 CYS B N 1
ATOM 644 C CA . CYS A 1 83 ? 29.508 -4.136 -40.338 1.00 8.00 80 CYS B CA 1
ATOM 645 C C . CYS A 1 83 ? 29.628 -2.614 -40.212 1.00 8.79 80 CYS B C 1
ATOM 646 O O . CYS A 1 83 ? 29.808 -1.908 -41.206 1.00 10.96 80 CYS B O 1
ATOM 649 N N . LEU A 1 84 ? 29.461 -2.115 -38.962 1.00 7.97 81 LEU B N 1
ATOM 650 C CA . LEU A 1 84 ? 29.533 -0.704 -38.642 1.00 8.95 81 LEU B CA 1
ATOM 651 C C . LEU A 1 84 ? 30.936 -0.230 -38.248 1.00 7.64 81 LEU B C 1
ATOM 652 O O . LEU A 1 84 ? 31.123 0.910 -37.827 1.00 8.28 81 LEU B O 1
ATOM 657 N N . HIS A 1 85 ? 31.930 -1.073 -38.559 1.00 7.79 82 HIS B N 1
ATOM 658 C CA . HIS A 1 85 ? 33.342 -0.671 -38.487 1.00 8.96 82 HIS B CA 1
ATOM 659 C C . HIS A 1 85 ? 33.870 -0.321 -37.105 1.00 10.08 82 HIS B C 1
ATOM 660 O O . HIS A 1 85 ? 34.792 0.482 -36.957 1.00 11.40 82 HIS B O 1
ATOM 667 N N . ARG A 1 86 ? 33.280 -0.891 -36.077 1.00 8.89 83 ARG B N 1
ATOM 668 C CA . ARG A 1 86 ? 33.727 -0.581 -34.730 1.00 9.81 83 ARG B CA 1
ATOM 669 C C . ARG A 1 86 ? 35.202 -0.902 -34.509 1.00 9.79 83 ARG B C 1
ATOM 670 O O . ARG A 1 86 ? 35.647 -1.940 -34.883 1.00 10.52 83 ARG B O 1
ATOM 678 N N . ILE A 1 87 ? 35.903 0.041 -33.883 1.00 10.55 84 ILE B N 1
ATOM 679 C CA . ILE A 1 87 ? 37.334 -0.042 -33.556 1.00 10.88 84 ILE B CA 1
ATOM 680 C C . ILE A 1 87 ? 37.505 -0.641 -32.167 1.00 11.65 84 ILE B C 1
ATOM 681 O O . ILE A 1 87 ? 36.721 -0.337 -31.240 1.00 12.95 84 ILE B O 1
ATOM 686 N N . ARG A 1 88 ? 38.457 -1.530 -32.022 1.00 12.48 85 ARG B N 1
ATOM 687 C CA A ARG A 1 88 ? 38.755 -2.140 -30.714 0.50 14.49 85 ARG B CA 1
ATOM 688 C CA B ARG A 1 88 ? 38.782 -2.125 -30.707 0.50 13.65 85 ARG B CA 1
ATOM 689 C C . ARG A 1 88 ? 40.253 -1.979 -30.438 1.00 15.34 85 ARG B C 1
ATOM 690 O O . ARG A 1 88 ? 41.076 -2.744 -30.968 1.00 18.23 85 ARG B O 1
ATOM 705 N N . LYS A 1 89 ? 40.581 -0.940 -29.681 1.00 17.58 86 LYS B N 1
ATOM 706 C CA . LYS A 1 89 ? 41.973 -0.642 -29.293 1.00 19.20 86 LYS B CA 1
ATOM 707 C C . LYS A 1 89 ? 42.285 -1.216 -27.912 1.00 17.78 86 LYS B C 1
ATOM 708 O O . LYS A 1 89 ? 41.458 -1.848 -27.305 1.00 18.68 86 LYS B O 1
ATOM 714 N N . GLU A 1 90 ? 43.516 -1.004 -27.429 1.00 20.31 87 GLU B N 1
ATOM 715 C CA . GLU A 1 90 ? 43.920 -1.479 -26.116 1.00 21.38 87 GLU B CA 1
ATOM 716 C C . GLU A 1 90 ? 43.055 -0.935 -24.989 1.00 18.90 87 GLU B C 1
ATOM 717 O O . GLU A 1 90 ? 42.852 -1.636 -24.010 1.00 24.07 87 GLU B O 1
ATOM 723 N N . ARG A 1 91 ? 42.596 0.319 -25.109 1.00 16.84 88 ARG B N 1
ATOM 724 C CA . ARG A 1 91 ? 41.736 0.978 -24.133 1.00 16.36 88 ARG B CA 1
ATOM 725 C C . ARG A 1 91 ? 40.384 1.272 -24.746 1.00 14.40 88 ARG B C 1
ATOM 726 O O . ARG A 1 91 ? 40.255 1.530 -25.958 1.00 15.59 88 ARG B O 1
ATOM 734 N N . TRP A 1 92 ? 39.358 1.287 -23.917 1.00 12.42 89 TRP B N 1
ATOM 735 C CA . TRP A 1 92 ? 38.034 1.592 -24.391 1.00 11.06 89 TRP B CA 1
ATOM 736 C C . TRP A 1 92 ? 37.976 3.040 -24.899 1.00 11.41 89 TRP B C 1
ATOM 737 O O . TRP A 1 92 ? 38.686 3.957 -24.451 1.00 13.35 89 TRP B O 1
ATOM 748 N N . GLY A 1 93 ? 37.095 3.246 -25.864 1.00 10.79 90 GLY B N 1
ATOM 749 C CA . GLY A 1 93 ? 36.807 4.605 -26.332 1.00 10.38 90 GLY B CA 1
ATOM 750 C C . GLY A 1 93 ? 35.469 4.675 -27.030 1.00 9.94 90 GLY B C 1
ATOM 751 O O . GLY A 1 93 ? 34.680 3.717 -26.996 1.00 9.91 90 GLY B O 1
ATOM 752 N N . PRO A 1 94 ? 35.199 5.808 -27.664 1.00 9.45 91 PRO B N 1
ATOM 753 C CA . PRO A 1 94 ? 33.974 5.961 -28.408 1.00 9.38 91 PRO B CA 1
ATOM 754 C C . PRO A 1 94 ? 33.830 4.828 -29.456 1.00 9.26 91 PRO B C 1
ATOM 755 O O . PRO A 1 94 ? 34.829 4.325 -29.982 1.00 10.18 91 PRO B O 1
ATOM 759 N N . ARG A 1 95 ? 32.585 4.465 -29.746 1.00 7.97 92 ARG B N 1
ATOM 760 C CA . ARG A 1 95 ? 32.326 3.349 -30.667 1.00 8.06 92 ARG B CA 1
ATOM 761 C C . ARG A 1 95 ? 31.176 3.721 -31.591 1.00 8.00 92 ARG B C 1
ATOM 762 O O . ARG A 1 95 ? 30.189 4.323 -31.206 1.00 7.85 92 ARG B O 1
ATOM 770 N N . THR A 1 96 ? 31.307 3.239 -32.821 1.00 7.71 93 THR B N 1
ATOM 771 C CA . THR A 1 96 ? 30.269 3.439 -33.820 1.00 7.13 93 THR B CA 1
ATOM 772 C C . THR A 1 96 ? 28.985 2.717 -33.445 1.00 6.54 93 THR B C 1
ATOM 773 O O . THR A 1 96 ? 27.896 3.231 -33.665 1.00 7.57 93 THR B O 1
ATOM 777 N N . LEU A 1 97 ? 29.111 1.506 -32.891 1.00 6.35 94 LEU B N 1
ATOM 778 C CA . LEU A 1 97 ? 27.965 0.707 -32.546 1.00 6.40 94 LEU B CA 1
ATOM 779 C C . LEU A 1 97 ? 28.323 -0.290 -31.467 1.00 6.16 94 LEU B C 1
ATOM 780 O O . LEU A 1 97 ? 29.327 -0.986 -31.573 1.00 7.10 94 LEU B O 1
ATOM 785 N N . ASP A 1 98 ? 27.412 -0.374 -30.500 1.00 5.80 95 ASP B N 1
ATOM 786 C CA . ASP A 1 98 ? 27.437 -1.410 -29.460 1.00 6.25 95 ASP B CA 1
ATOM 787 C C . ASP A 1 98 ? 26.081 -2.073 -29.452 1.00 5.82 95 ASP B C 1
ATOM 788 O O . ASP A 1 98 ? 25.086 -1.369 -29.337 1.00 6.99 95 ASP B O 1
ATOM 793 N N . VAL A 1 99 ? 26.080 -3.391 -29.579 1.00 5.55 96 VAL B N 1
ATOM 794 C CA . VAL A 1 99 ? 24.847 -4.215 -29.520 1.00 5.99 96 VAL B CA 1
ATOM 795 C C . VAL A 1 99 ? 24.985 -5.189 -28.382 1.00 5.26 96 VAL B C 1
ATOM 796 O O . VAL A 1 99 ? 25.756 -6.144 -28.478 1.00 6.14 96 VAL B O 1
ATOM 800 N N . ASP A 1 100 ? 24.171 -4.947 -27.343 1.00 6.11 97 ASP B N 1
ATOM 801 C CA . ASP A 1 100 ? 24.242 -5.764 -26.112 1.00 5.59 97 ASP B CA 1
ATOM 802 C C . ASP A 1 100 ? 22.961 -6.556 -25.946 1.00 5.49 97 ASP B C 1
ATOM 803 O O . ASP A 1 100 ? 21.862 -6.028 -26.150 1.00 6.70 97 ASP B O 1
ATOM 808 N N . ILE A 1 101 ? 23.077 -7.847 -25.588 1.00 5.96 98 ILE B N 1
ATOM 809 C CA . ILE A 1 101 ? 21.894 -8.652 -25.275 1.00 6.00 98 ILE B CA 1
ATOM 810 C C . ILE A 1 101 ? 21.502 -8.307 -23.855 1.00 6.32 98 ILE B C 1
ATOM 811 O O . ILE A 1 101 ? 22.254 -8.544 -22.907 1.00 7.21 98 ILE B O 1
ATOM 816 N N . LEU A 1 102 ? 20.301 -7.748 -23.690 1.00 5.95 99 LEU B N 1
ATOM 817 C CA . LEU A 1 102 ? 19.798 -7.394 -22.357 1.00 6.64 99 LEU B CA 1
ATOM 818 C C . LEU A 1 102 ? 19.084 -8.542 -21.689 1.00 6.69 99 LEU B C 1
ATOM 819 O O . LEU A 1 102 ? 19.353 -8.880 -20.542 1.00 7.60 99 LEU B O 1
ATOM 824 N N . LEU A 1 103 ? 18.101 -9.087 -22.419 1.00 7.04 100 LEU B N 1
ATOM 825 C CA . LEU A 1 103 ? 17.204 -10.111 -21.930 1.00 7.52 100 LEU B CA 1
ATOM 826 C C . LEU A 1 103 ? 16.975 -11.107 -23.031 1.00 7.81 100 LEU B C 1
ATOM 827 O O . LEU A 1 103 ? 16.844 -10.726 -24.213 1.00 8.52 100 LEU B O 1
ATOM 832 N N . TYR A 1 104 ? 16.912 -12.394 -22.688 1.00 9.33 101 TYR B N 1
ATOM 833 C CA . TYR A 1 104 ? 16.614 -13.488 -23.633 1.00 9.41 101 TYR B CA 1
ATOM 834 C C . TYR A 1 104 ? 15.536 -14.328 -22.968 1.00 10.30 101 TYR B C 1
ATOM 835 O O . TYR A 1 104 ? 15.831 -15.161 -22.137 1.00 11.20 101 TYR B O 1
ATOM 844 N N . GLY A 1 105 ? 14.273 -14.100 -23.364 1.00 11.88 102 GLY B N 1
ATOM 845 C CA . GLY A 1 105 ? 13.174 -14.68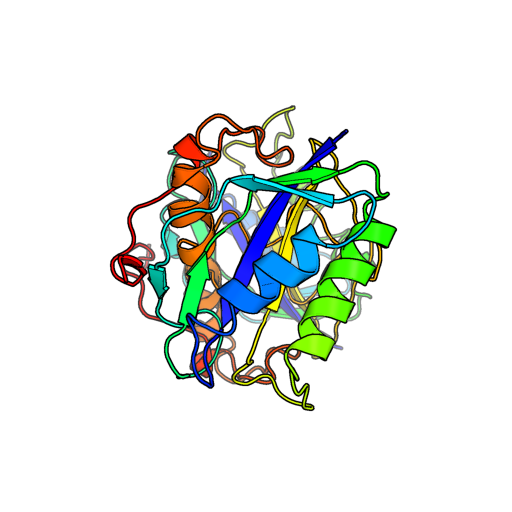8 -22.613 1.00 13.61 102 GLY B CA 1
ATOM 846 C C . GLY A 1 105 ? 13.319 -14.395 -21.131 1.00 16.39 102 GLY B C 1
ATOM 847 O O . GLY A 1 105 ? 13.728 -13.294 -20.735 1.00 21.96 102 GLY B O 1
ATOM 848 N N . GLU A 1 106 ? 13.074 -15.422 -20.307 1.00 15.83 103 GLU B N 1
ATOM 849 C CA . GLU A 1 106 ? 13.333 -15.381 -18.857 1.00 18.00 103 GLU B CA 1
ATOM 850 C C . GLU A 1 106 ? 14.583 -16.148 -18.489 1.00 15.49 103 GLU B C 1
ATOM 851 O O . GLU A 1 106 ? 14.808 -16.458 -17.327 1.00 18.28 103 GLU B O 1
ATOM 857 N N . GLU A 1 107 ? 15.480 -16.318 -19.450 1.00 13.51 104 GLU B N 1
ATOM 858 C CA A GLU A 1 107 ? 16.657 -17.141 -19.234 0.50 14.04 104 GLU B CA 1
ATOM 859 C CA B GLU A 1 107 ? 16.651 -17.129 -19.213 0.50 13.22 104 GLU B CA 1
ATOM 860 C C . GLU A 1 107 ? 17.796 -16.385 -18.503 1.00 14.09 104 GLU B C 1
ATOM 861 O O . GLU A 1 107 ? 17.955 -15.166 -18.633 1.00 12.83 104 GLU B O 1
ATOM 872 N N . MET A 1 108 ? 18.591 -17.165 -17.769 1.00 13.85 105 MET B N 1
ATOM 873 C CA . MET A 1 108 ? 19.804 -16.672 -17.069 1.00 13.51 105 MET B CA 1
ATOM 874 C C . MET A 1 108 ? 20.944 -17.523 -17.573 1.00 13.79 105 MET B C 1
ATOM 875 O O . MET A 1 108 ? 20.914 -18.769 -17.427 1.00 17.56 105 MET B O 1
ATOM 880 N N . ILE A 1 109 ? 21.911 -16.864 -18.196 1.00 12.55 106 ILE B N 1
ATOM 881 C CA . ILE A 1 109 ? 23.097 -17.487 -18.828 1.00 14.41 106 ILE B CA 1
ATOM 882 C C . ILE A 1 109 ? 24.350 -16.883 -18.224 1.00 12.36 106 ILE B C 1
ATOM 883 O O . ILE A 1 109 ? 24.477 -15.640 -18.199 1.00 12.07 106 ILE B O 1
ATOM 888 N N . ASP A 1 110 ? 25.298 -17.685 -17.796 1.00 13.07 107 ASP B N 1
ATOM 889 C CA . ASP A 1 110 ? 26.552 -17.185 -17.288 1.00 13.73 107 ASP B CA 1
ATOM 890 C C . ASP A 1 110 ? 27.683 -17.999 -17.880 1.00 14.24 107 ASP B C 1
ATOM 891 O O . ASP A 1 110 ? 28.020 -19.093 -17.377 1.00 17.10 107 ASP B O 1
ATOM 896 N N . LEU A 1 111 ? 28.238 -17.501 -18.954 1.00 12.43 108 LEU B N 1
ATOM 897 C CA . LEU A 1 111 ? 29.365 -18.128 -19.650 1.00 12.86 108 LEU B CA 1
ATOM 898 C C . LEU A 1 111 ? 30.483 -17.143 -19.728 1.00 11.65 108 LEU B C 1
ATOM 899 O O . LEU A 1 111 ? 30.235 -15.937 -19.725 1.00 12.38 108 LEU B O 1
ATOM 904 N N . PRO A 1 112 ? 31.716 -17.572 -19.978 1.00 11.82 109 PRO B N 1
ATOM 905 C CA . PRO A 1 112 ? 32.799 -16.596 -20.091 1.00 12.86 109 PRO B CA 1
ATOM 906 C C . PRO A 1 112 ? 32.500 -15.517 -21.112 1.00 12.16 109 PRO B C 1
ATOM 907 O O . PRO A 1 112 ? 32.855 -14.351 -20.916 1.00 16.56 109 PRO B O 1
ATOM 911 N N . LYS A 1 113 ? 31.926 -15.861 -22.258 1.00 12.20 110 LYS B N 1
ATOM 912 C CA . LYS A 1 113 ? 31.721 -14.878 -23.324 1.00 13.12 110 LYS B CA 1
ATOM 913 C C . LYS A 1 113 ? 30.319 -14.283 -23.294 1.00 10.95 110 LYS B C 1
ATOM 914 O O . LYS A 1 113 ? 30.017 -13.461 -24.166 1.00 10.25 110 LYS B O 1
ATOM 920 N N . LEU A 1 114 ? 29.438 -14.661 -22.362 1.00 9.62 111 LEU B N 1
ATOM 921 C CA . LEU A 1 114 ? 28.054 -14.199 -22.428 1.00 9.06 111 LEU B CA 1
ATOM 922 C C . LEU A 1 114 ? 27.408 -14.220 -21.056 1.00 8.84 111 LEU B C 1
ATOM 923 O O . LEU A 1 114 ? 27.276 -15.321 -20.451 1.00 10.36 111 LEU B O 1
ATOM 928 N N . SER A 1 115 ? 26.897 -13.068 -20.626 1.00 8.39 112 SER B N 1
ATOM 929 C CA A SER A 1 115 ? 26.139 -12.956 -19.369 0.50 8.55 112 SER B CA 1
ATOM 930 C CA B SER A 1 115 ? 26.142 -12.960 -19.391 0.50 9.01 112 SER B CA 1
ATOM 931 C C . SER A 1 115 ? 24.809 -12.297 -19.698 1.00 7.83 112 SER B C 1
ATOM 932 O O . SER A 1 115 ? 24.787 -11.156 -20.168 1.00 7.88 112 SER B O 1
ATOM 937 N N . VAL A 1 116 ? 23.715 -13.017 -19.450 1.00 8.94 113 VAL B N 1
ATOM 938 C CA . VAL A 1 116 ? 22.369 -12.535 -19.700 1.00 8.72 113 VAL B CA 1
ATOM 939 C C . VAL A 1 116 ? 21.487 -12.939 -18.501 1.00 8.99 113 VAL B C 1
ATOM 940 O O . VAL A 1 116 ? 21.585 -14.114 -18.099 1.00 11.47 113 VAL B O 1
ATOM 944 N N . PRO A 1 117 ? 20.633 -12.069 -17.968 1.00 7.81 114 PRO B N 1
ATOM 945 C CA . PRO A 1 117 ? 20.530 -10.655 -18.294 1.00 7.80 114 PRO B CA 1
ATOM 946 C C . PRO A 1 117 ? 21.831 -9.916 -18.222 1.00 7.70 114 PRO B C 1
ATOM 947 O O . PRO A 1 117 ? 22.737 -10.288 -17.455 1.00 8.29 114 PRO B O 1
ATOM 951 N N . HIS A 1 118 ? 21.966 -8.830 -18.970 1.00 6.96 115 HIS B N 1
ATOM 952 C CA . HIS A 1 118 ? 23.193 -8.087 -18.981 1.00 6.91 115 HIS B CA 1
ATOM 953 C C . HIS A 1 118 ? 23.539 -7.680 -17.537 1.00 6.92 115 HIS B C 1
ATOM 954 O O . HIS A 1 118 ? 22.685 -7.170 -16.832 1.00 7.39 115 HIS B O 1
ATOM 961 N N . PRO A 1 119 ? 24.804 -7.884 -17.099 1.00 7.13 116 PRO B N 1
ATOM 962 C CA . PRO A 1 119 ? 25.108 -7.728 -15.680 1.00 7.41 116 PRO B CA 1
ATOM 963 C C . PRO A 1 119 ? 24.969 -6.384 -15.120 1.00 7.01 116 PRO B C 1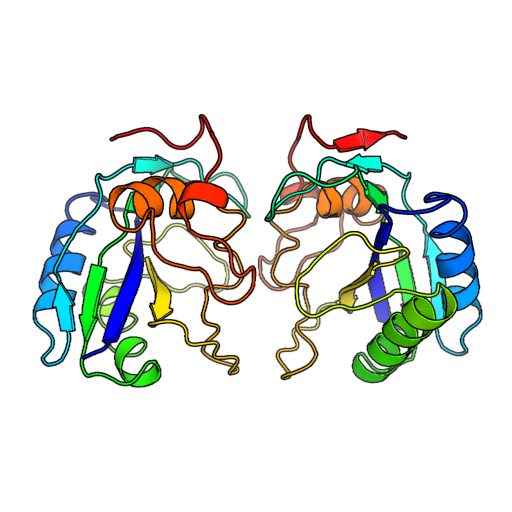
ATOM 964 O O . PRO A 1 119 ? 24.959 -6.230 -13.888 1.00 8.64 116 PRO B O 1
ATOM 968 N N . ARG A 1 120 ? 24.934 -5.352 -15.949 1.00 6.34 117 ARG B N 1
ATOM 969 C CA . ARG A 1 120 ? 24.839 -3.970 -15.495 1.00 6.56 117 ARG B CA 1
ATOM 970 C C . ARG A 1 120 ? 23.516 -3.282 -15.770 1.00 6.62 117 ARG B C 1
ATOM 971 O O . ARG A 1 120 ? 23.341 -2.127 -15.402 1.00 7.51 117 ARG B O 1
ATOM 979 N N . MET A 1 121 ? 22.588 -3.976 -16.413 1.00 7.60 118 MET B N 1
ATOM 980 C CA . MET A 1 121 ? 21.374 -3.282 -16.867 1.00 7.91 118 MET B CA 1
ATOM 981 C C . MET A 1 121 ? 20.493 -2.694 -15.794 1.00 7.55 118 MET B C 1
ATOM 982 O O . MET A 1 121 ? 19.873 -1.653 -16.013 1.00 8.30 118 MET B O 1
ATOM 987 N N . ASN A 1 122 ? 20.452 -3.326 -14.606 1.00 7.35 119 ASN B N 1
ATOM 988 C CA . ASN A 1 122 ? 19.487 -2.905 -13.606 1.00 7.64 119 ASN B CA 1
ATOM 989 C C . ASN A 1 122 ? 19.896 -1.613 -12.941 1.00 7.70 119 ASN B C 1
ATOM 990 O O . ASN A 1 122 ? 19.061 -1.030 -12.202 1.00 9.19 119 ASN B O 1
ATOM 995 N N . GLU A 1 123 ? 21.114 -1.147 -13.201 1.00 6.94 120 GLU B N 1
ATOM 996 C CA . GLU A 1 123 ? 21.594 0.119 -12.623 1.00 7.75 120 GLU B CA 1
ATOM 997 C C . GLU A 1 123 ? 21.965 1.149 -13.687 1.00 7.80 120 GLU B C 1
ATOM 998 O O . GLU A 1 123 ? 22.593 2.147 -13.412 1.00 9.01 120 GLU B O 1
ATOM 1004 N N . ARG A 1 124 ? 21.428 0.953 -14.921 1.00 7.34 121 ARG B N 1
ATOM 1005 C CA . ARG A 1 124 ? 21.711 1.838 -16.056 1.00 7.35 121 ARG B CA 1
ATOM 1006 C C . ARG A 1 124 ? 20.458 2.499 -16.569 1.00 7.30 121 ARG B C 1
ATOM 1007 O O . ARG A 1 124 ? 19.636 1.839 -17.207 1.00 7.88 121 ARG B O 1
ATOM 1015 N N . ALA A 1 125 ? 20.318 3.798 -16.338 1.00 7.51 122 ALA B N 1
ATOM 1016 C CA . ALA 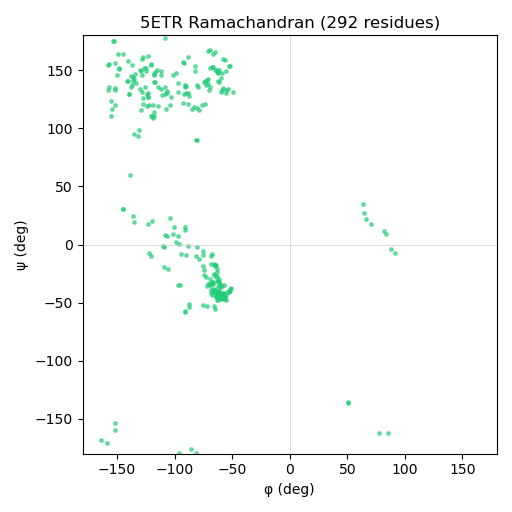A 1 125 ? 19.186 4.520 -16.912 1.00 8.51 122 ALA B CA 1
ATOM 1017 C C . ALA A 1 125 ? 19.168 4.489 -18.431 1.00 7.54 122 ALA B C 1
ATOM 1018 O O . ALA A 1 125 ? 18.077 4.463 -19.046 1.00 8.28 122 ALA B O 1
ATOM 1020 N N . PHE A 1 126 ? 20.359 4.527 -19.066 1.00 7.80 123 PHE B N 1
ATOM 1021 C CA . PHE A 1 126 ? 20.399 4.533 -20.531 1.00 7.72 123 PHE B CA 1
ATOM 1022 C C . PHE A 1 126 ? 19.878 3.221 -21.105 1.00 7.36 123 PHE B C 1
ATOM 1023 O O . PHE A 1 126 ? 19.562 3.183 -22.324 1.00 8.12 123 PHE B O 1
ATOM 1031 N N . VAL A 1 127 ? 19.795 2.171 -20.299 1.00 7.08 124 VAL B N 1
ATOM 1032 C CA . VAL A 1 127 ? 19.106 0.962 -20.651 1.00 7.07 124 VAL B CA 1
ATOM 1033 C C . VAL A 1 127 ? 17.636 0.999 -20.218 1.00 7.04 124 VAL B C 1
ATOM 1034 O O . VAL A 1 127 ? 16.716 0.820 -21.046 1.00 7.41 124 VAL B O 1
ATOM 1038 N N . LEU A 1 128 ? 17.392 1.203 -18.935 1.00 7.08 125 LEU B N 1
ATOM 1039 C CA . LEU A 1 128 ? 16.049 0.971 -18.383 1.00 7.71 125 LEU B CA 1
ATOM 1040 C C . LEU A 1 128 ? 15.011 1.972 -18.909 1.00 7.57 125 LEU B C 1
ATOM 1041 O O . LEU A 1 128 ? 13.852 1.574 -19.042 1.00 8.58 125 LEU B O 1
ATOM 1046 N N . ILE A 1 129 ? 15.394 3.205 -19.174 1.00 8.07 126 ILE B N 1
ATOM 1047 C CA . ILE A 1 129 ? 14.412 4.182 -19.664 1.00 8.90 126 ILE B CA 1
ATOM 1048 C C . ILE A 1 129 ? 13.882 3.803 -21.066 1.00 9.12 126 ILE B C 1
ATOM 1049 O O . ILE A 1 129 ? 12.658 3.583 -21.206 1.00 9.84 126 ILE B O 1
ATOM 1054 N N . PRO A 1 130 ? 14.760 3.569 -22.064 1.00 8.92 127 PRO B N 1
ATOM 1055 C CA . PRO A 1 130 ? 14.202 3.092 -23.345 1.00 8.76 127 PRO B CA 1
ATOM 1056 C C . PRO A 1 130 ? 13.616 1.692 -23.240 1.00 9.15 127 PRO B C 1
ATOM 1057 O O . PRO A 1 130 ? 12.641 1.388 -23.931 1.00 9.94 127 PRO B O 1
ATOM 1061 N N . LEU A 1 131 ? 14.170 0.838 -22.396 1.00 8.36 128 LEU B N 1
ATOM 1062 C CA . LEU A 1 131 ? 13.613 -0.506 -22.257 1.00 8.93 128 LEU B CA 1
ATOM 1063 C C . LEU A 1 131 ? 12.186 -0.432 -21.730 1.00 9.19 128 LEU B C 1
ATOM 1064 O O . LEU A 1 131 ? 11.294 -1.141 -22.234 1.00 9.84 128 LEU B O 1
ATOM 1069 N N . ASN A 1 132 ? 11.936 0.450 -20.789 1.00 9.87 129 ASN B N 1
ATOM 1070 C CA . ASN A 1 132 ? 10.600 0.604 -20.226 1.00 10.06 129 ASN B CA 1
ATOM 1071 C C . ASN A 1 132 ? 9.567 1.080 -21.274 1.00 10.86 129 ASN B C 1
ATOM 1072 O O . ASN A 1 132 ? 8.365 0.804 -21.140 1.00 13.12 129 ASN B O 1
ATOM 1077 N N . ASP A 1 133 ? 10.034 1.794 -22.303 1.00 9.74 130 ASP B N 1
ATOM 1078 C CA . ASP A 1 133 ? 9.119 2.240 -23.387 1.00 11.69 130 ASP B CA 1
ATOM 1079 C C . ASP A 1 133 ? 8.569 1.057 -24.176 1.00 11.82 130 ASP B C 1
ATOM 1080 O O . ASP A 1 133 ? 7.498 1.191 -24.756 1.00 16.40 130 ASP B O 1
ATOM 1085 N N . ILE A 1 134 ? 9.282 -0.072 -24.229 1.00 10.80 131 ILE B N 1
ATOM 1086 C CA . ILE A 1 134 ? 8.867 -1.232 -25.055 1.00 11.10 131 ILE B CA 1
ATOM 1087 C C . ILE A 1 134 ? 8.682 -2.524 -24.307 1.00 11.86 131 ILE B C 1
ATOM 1088 O O . ILE A 1 134 ? 8.197 -3.521 -24.842 1.00 14.02 131 ILE B O 1
ATOM 1093 N N . ALA A 1 135 ? 9.056 -2.546 -23.016 1.00 11.59 132 ALA B N 1
ATOM 1094 C CA . ALA A 1 135 ? 9.121 -3.783 -22.226 1.00 11.80 132 ALA B CA 1
ATOM 1095 C C . ALA A 1 135 ? 8.731 -3.571 -20.755 1.00 11.57 132 ALA B C 1
ATOM 1096 O O . ALA A 1 135 ? 9.203 -4.302 -19.839 1.00 11.49 132 ALA B O 1
ATOM 1098 N N . ALA A 1 136 ? 7.852 -2.611 -20.511 1.00 11.84 133 ALA B N 1
ATOM 1099 C CA . ALA A 1 136 ? 7.478 -2.242 -19.138 1.00 12.83 133 ALA B CA 1
ATOM 1100 C C . ALA A 1 136 ? 7.049 -3.435 -18.286 1.00 11.59 133 ALA B C 1
ATOM 1101 O O . ALA A 1 136 ? 7.376 -3.475 -17.082 1.00 13.35 133 ALA B O 1
ATOM 1103 N N . ASN A 1 137 ? 6.306 -4.401 -18.890 1.00 12.68 134 ASN B N 1
ATOM 1104 C CA . ASN A 1 137 ? 5.783 -5.541 -18.157 1.00 13.91 134 ASN B CA 1
ATOM 1105 C C . ASN A 1 137 ? 6.599 -6.803 -18.246 1.00 13.28 134 ASN B C 1
ATOM 1106 O O . ASN A 1 137 ? 6.193 -7.832 -17.736 1.00 16.13 134 ASN B O 1
ATOM 1111 N N . VAL A 1 138 ? 7.792 -6.710 -18.854 1.00 12.11 135 VAL B N 1
ATOM 1112 C CA . 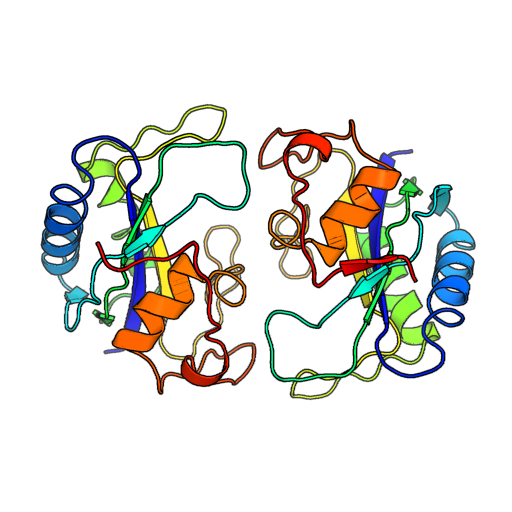VAL A 1 138 ? 8.684 -7.856 -18.953 1.00 11.70 135 VAL B CA 1
ATOM 1113 C C . VAL A 1 138 ? 9.449 -8.037 -17.642 1.00 12.30 135 VAL B C 1
ATOM 1114 O O . VAL A 1 138 ? 9.922 -7.058 -17.051 1.00 12.35 135 VAL B O 1
ATOM 1118 N N . VAL A 1 139 ? 9.550 -9.305 -17.225 1.00 11.67 136 VAL B N 1
ATOM 1119 C CA . VAL A 1 139 ? 10.222 -9.616 -15.961 1.00 12.90 136 VAL B CA 1
ATOM 1120 C C . VAL A 1 139 ? 11.709 -9.809 -16.205 1.00 12.05 136 VAL B C 1
ATOM 1121 O O . VAL A 1 139 ? 12.111 -10.588 -17.084 1.00 15.26 136 VAL B O 1
ATOM 1125 N N . GLU A 1 140 ? 12.514 -9.122 -15.395 1.00 11.51 137 GLU B N 1
ATOM 1126 C CA . GLU A 1 140 ? 13.954 -9.343 -15.337 1.00 10.95 137 GLU B CA 1
ATOM 1127 C C . GLU A 1 140 ? 14.173 -10.515 -14.366 1.00 10.84 137 GLU B C 1
ATOM 1128 O O . GLU A 1 140 ? 13.836 -10.376 -13.175 1.00 12.26 137 GLU B O 1
ATOM 1134 N N . PRO A 1 141 ? 14.707 -11.631 -14.814 1.00 11.26 138 PRO B N 1
ATOM 1135 C CA . PRO A 1 141 ? 14.591 -12.857 -14.032 1.00 13.08 138 PRO B CA 1
ATOM 1136 C C . PRO A 1 141 ? 15.467 -12.948 -12.799 1.00 12.25 138 PRO B C 1
ATOM 1137 O O . PRO A 1 141 ? 15.134 -13.735 -11.931 1.00 14.62 138 PRO B O 1
ATOM 1141 N N . ARG A 1 142 ? 16.558 -12.182 -12.728 1.00 12.30 139 ARG B N 1
ATOM 1142 C CA . ARG A 1 142 ? 17.383 -12.230 -11.527 1.00 12.39 139 ARG B CA 1
ATOM 1143 C C . ARG A 1 142 ? 16.684 -11.549 -10.351 1.00 12.06 139 ARG B C 1
ATOM 1144 O O . ARG A 1 142 ? 16.563 -12.118 -9.251 1.00 14.37 139 ARG B O 1
ATOM 1152 N N . SER A 1 143 ? 16.244 -10.309 -10.553 1.00 11.68 140 SER B N 1
ATOM 1153 C CA . SER A 1 143 ? 15.535 -9.572 -9.528 1.00 11.35 140 SER B CA 1
ATOM 1154 C C . SER A 1 143 ? 14.106 -10.034 -9.318 1.00 11.56 140 SER B C 1
ATOM 1155 O O . SER A 1 143 ? 13.513 -9.790 -8.270 1.00 13.46 140 SER B O 1
ATOM 1158 N N . LYS A 1 144 ? 13.529 -10.612 -10.362 1.00 12.49 141 LYS B N 1
ATOM 1159 C CA . LYS A 1 144 ? 12.131 -11.049 -10.464 1.00 13.71 141 LYS B CA 1
ATOM 1160 C C . LYS A 1 144 ? 11.202 -9.821 -10.541 1.00 12.45 141 LYS B C 1
ATOM 1161 O O . LYS A 1 144 ? 9.976 -9.947 -10.359 1.00 17.31 141 LYS B O 1
ATOM 1167 N N . LEU A 1 145 ? 11.744 -8.645 -10.861 1.00 11.26 142 LEU B N 1
ATOM 1168 C CA . LEU A 1 145 ? 10.964 -7.444 -11.023 1.00 12.00 142 LEU B CA 1
ATOM 1169 C C . LEU A 1 145 ? 10.683 -7.183 -12.490 1.00 12.17 142 LEU B C 1
ATOM 1170 O O . LEU A 1 145 ? 11.491 -7.428 -13.380 1.00 13.51 142 LEU B O 1
ATOM 1175 N N . LYS A 1 146 ? 9.522 -6.598 -12.756 1.00 12.43 143 LYS B N 1
ATOM 1176 C CA . LYS A 1 146 ? 9.253 -6.039 -14.081 1.00 12.11 143 LYS B CA 1
ATOM 1177 C C . LYS A 1 146 ? 10.096 -4.811 -14.339 1.00 11.71 143 LYS B C 1
ATOM 1178 O O . LYS A 1 146 ? 10.459 -4.074 -13.421 1.00 11.71 143 LYS B O 1
ATOM 1184 N N . VAL A 1 147 ? 10.375 -4.577 -15.610 1.00 10.46 144 VAL B N 1
ATOM 1185 C CA . VAL A 1 147 ? 11.160 -3.407 -15.990 1.00 10.09 144 VAL B CA 1
ATOM 1186 C C . VAL A 1 147 ? 10.586 -2.123 -15.410 1.00 10.84 144 VAL B C 1
ATOM 1187 O O . VAL A 1 147 ? 11.348 -1.259 -14.933 1.00 10.75 144 VAL B O 1
ATOM 1191 N N . LYS A 1 148 ? 9.248 -2.014 -15.419 1.00 11.84 145 LYS B N 1
ATOM 1192 C CA . LYS A 1 148 ? 8.638 -0.785 -14.919 1.00 12.09 145 LYS B CA 1
ATOM 1193 C C . LYS A 1 148 ? 8.893 -0.561 -13.420 1.00 12.27 145 LYS B C 1
ATOM 1194 O O . LYS A 1 148 ? 8.750 0.567 -12.959 1.00 14.08 145 LYS B O 1
ATOM 1200 N N . ASP A 1 149 ? 9.264 -1.622 -12.692 1.00 11.90 146 ASP B N 1
ATOM 1201 C CA . ASP A 1 149 ? 9.588 -1.515 -11.277 1.00 13.96 146 ASP B CA 1
ATOM 1202 C C . ASP A 1 149 ? 11.083 -1.328 -11.006 1.00 12.95 146 ASP B C 1
ATOM 1203 O O . ASP A 1 149 ? 11.470 -1.125 -9.856 1.00 18.33 146 ASP B O 1
ATOM 1208 N N . LEU A 1 150 ? 11.920 -1.448 -12.060 1.00 11.15 147 LEU B N 1
ATOM 1209 C CA . LEU A 1 150 ? 13.358 -1.162 -11.984 1.00 11.17 147 LEU B CA 1
ATOM 1210 C C . LEU A 1 150 ? 13.690 0.221 -12.454 1.00 10.98 147 LEU B C 1
ATOM 1211 O O . LEU A 1 150 ? 14.630 0.833 -11.983 1.00 11.81 147 LEU B O 1
ATOM 1216 N N . VAL A 1 151 ? 12.969 0.725 -13.443 1.00 10.07 148 VAL B N 1
ATOM 1217 C CA . VAL A 1 151 ? 13.306 2.004 -14.056 1.00 10.70 148 VAL B CA 1
ATOM 1218 C C . VAL A 1 151 ? 13.293 3.094 -12.986 1.00 10.89 148 VAL B C 1
ATOM 1219 O O . VAL A 1 151 ? 12.451 3.109 -12.060 1.00 12.41 148 VAL B O 1
ATOM 1223 N N . PHE A 1 152 ? 14.156 4.076 -13.171 1.00 10.99 149 PHE B N 1
ATOM 1224 C CA . PHE A 1 152 ? 14.228 5.246 -12.288 1.00 12.04 149 PHE B CA 1
ATOM 1225 C C . PHE A 1 152 ? 14.461 6.496 -13.080 1.00 14.20 149 PHE B C 1
ATOM 1226 O O . PHE A 1 152 ? 15.009 6.474 -14.177 1.00 13.14 149 PHE B O 1
ATOM 1234 N N . VAL A 1 153 ? 14.099 7.626 -12.504 1.00 16.33 150 VAL B N 1
ATOM 1235 C CA . VAL A 1 153 ? 14.270 8.922 -13.167 1.00 16.73 150 VAL B CA 1
ATOM 1236 C C . VAL A 1 153 ? 15.759 9.257 -13.209 1.00 16.26 150 VAL B C 1
ATOM 1237 O O . VAL A 1 153 ? 16.512 8.990 -12.256 1.00 16.80 150 VAL B O 1
ATOM 1241 N N . ASP A 1 154 ? 16.210 9.790 -14.345 1.00 14.64 151 ASP B N 1
ATOM 1242 C CA . ASP A 1 154 ? 17.600 10.150 -14.497 1.00 13.68 151 ASP B CA 1
ATOM 1243 C C . ASP A 1 154 ? 17.702 11.242 -15.548 1.00 14.25 151 ASP B C 1
ATOM 1244 O O . ASP A 1 154 ? 17.483 10.977 -16.730 1.00 14.46 151 ASP B O 1
ATOM 1249 N N . ASP A 1 155 ? 18.040 12.447 -15.134 1.00 13.94 152 ASP B N 1
ATOM 1250 C CA . ASP A 1 155 ? 18.123 13.594 -16.035 1.00 15.42 152 ASP B CA 1
ATOM 1251 C C . ASP A 1 155 ? 19.245 13.569 -17.061 1.00 15.18 152 ASP B C 1
ATOM 1252 O O . ASP A 1 155 ? 19.255 14.373 -17.965 1.00 18.08 152 ASP B O 1
ATOM 1257 N N . SER A 1 156 ? 20.156 12.623 -16.914 1.00 12.30 153 SER B N 1
ATOM 1258 C CA . SER A 1 156 ? 21.219 12.427 -17.898 1.00 13.17 153 SER B CA 1
ATOM 1259 C C . SER A 1 156 ? 20.784 11.640 -19.145 1.00 12.18 153 SER B C 1
ATOM 1260 O O . SER A 1 156 ? 21.604 11.459 -20.041 1.00 13.04 153 SER B O 1
ATOM 1263 N N . VAL A 1 157 ? 19.537 11.197 -19.167 1.00 11.90 154 VAL B N 1
ATOM 1264 C CA . VAL A 1 157 ? 18.951 10.488 -20.275 1.00 11.12 154 VAL B CA 1
ATOM 1265 C C . VAL A 1 157 ? 17.801 11.352 -20.781 1.00 12.78 154 VAL B C 1
ATOM 1266 O O . VAL A 1 157 ? 16.832 11.605 -20.033 1.00 14.85 154 VAL B O 1
ATOM 1270 N N . LYS A 1 158 ? 17.939 11.861 -21.996 1.00 11.96 155 LYS B N 1
ATOM 1271 C CA . LYS A 1 158 ? 16.939 12.751 -22.560 1.00 13.92 155 LYS B CA 1
ATOM 1272 C C . LYS A 1 158 ? 16.450 12.244 -23.899 1.00 13.16 155 LYS B C 1
ATOM 1273 O O . LYS A 1 158 ? 17.240 11.808 -24.727 1.00 12.55 155 LYS B O 1
ATOM 1279 N N A ARG A 1 159 ? 15.180 12.431 -24.246 0.50 14.05 156 ARG B N 1
ATOM 1280 N N B ARG A 1 159 ? 15.189 12.387 -24.282 0.50 14.05 156 ARG B N 1
ATOM 1281 C CA A ARG A 1 159 ? 14.700 12.070 -25.603 0.50 14.54 156 ARG B CA 1
ATOM 1282 C CA B ARG A 1 159 ? 14.737 12.101 -25.644 0.50 14.54 156 ARG B CA 1
ATOM 1283 C C A ARG A 1 159 ? 15.515 12.877 -26.645 0.50 15.47 156 ARG B C 1
ATOM 1284 C C B ARG A 1 159 ? 15.530 12.902 -26.664 0.50 15.47 156 ARG B C 1
ATOM 1285 O O A ARG A 1 159 ? 15.747 14.060 -26.446 0.50 16.65 156 ARG B O 1
ATOM 1286 O O B ARG A 1 159 ? 15.727 14.094 -26.493 0.50 16.65 156 ARG B O 1
ATOM 1301 N N . TYR A 1 160 ? 15.941 12.253 -27.748 1.00 14.83 157 TYR B N 1
ATOM 1302 C CA . TYR A 1 160 ? 16.789 12.891 -28.734 1.00 15.45 157 TYR B CA 1
ATOM 1303 C C . TYR A 1 160 ? 15.922 13.547 -29.801 1.00 19.46 157 TYR B C 1
ATOM 1304 O O . TYR A 1 160 ? 14.961 12.947 -30.250 1.00 23.82 157 TYR B O 1
ATOM 1313 N N . MET B 1 4 ? 52.600 -11.175 -0.942 1.00 42.34 1 MET A N 1
ATOM 1314 C CA . MET B 1 4 ? 51.221 -10.721 -0.882 1.00 35.83 1 MET A CA 1
ATOM 1315 C C . MET B 1 4 ? 50.690 -9.949 -2.086 1.00 31.17 1 MET A C 1
ATOM 1316 O O . MET B 1 4 ? 51.374 -9.139 -2.662 1.00 33.94 1 MET A O 1
ATOM 1321 N N . ILE B 1 5 ? 49.441 -10.189 -2.394 1.00 23.01 2 ILE A N 1
ATOM 1322 C CA . ILE B 1 5 ? 48.591 -9.508 -3.387 1.00 21.85 2 ILE A CA 1
ATOM 1323 C C . ILE B 1 5 ? 47.777 -8.477 -2.620 1.00 17.51 2 ILE A C 1
ATOM 1324 O O . ILE B 1 5 ? 47.257 -8.728 -1.504 1.00 20.54 2 ILE A O 1
ATOM 1329 N N . GLN B 1 6 ? 47.628 -7.294 -3.214 1.00 17.84 3 GLN A N 1
ATOM 1330 C CA . GLN B 1 6 ? 46.796 -6.240 -2.634 1.00 17.57 3 GLN A CA 1
ATOM 1331 C C . GLN B 1 6 ? 45.418 -6.395 -3.232 1.00 16.08 3 GLN A C 1
ATOM 1332 O O . GLN B 1 6 ? 45.233 -6.360 -4.467 1.00 18.61 3 GLN A O 1
ATOM 1338 N N . ALA B 1 7 ? 44.418 -6.584 -2.360 1.00 12.84 4 ALA A N 1
ATOM 1339 C CA . ALA B 1 7 ? 43.035 -6.754 -2.798 1.00 11.77 4 ALA A CA 1
ATOM 1340 C C . ALA B 1 7 ? 42.134 -5.764 -2.064 1.00 11.31 4 ALA A C 1
ATOM 1341 O O . ALA B 1 7 ? 42.468 -5.262 -1.008 1.00 11.96 4 ALA A O 1
ATOM 1343 N N . TYR B 1 8 ? 40.958 -5.544 -2.635 1.00 9.74 5 TYR A N 1
ATOM 1344 C CA . TYR B 1 8 ? 39.979 -4.619 -2.102 1.00 9.40 5 TYR A CA 1
ATOM 1345 C C . TYR B 1 8 ? 38.635 -5.324 -2.015 1.00 8.43 5 TYR A C 1
ATOM 1346 O O . TYR B 1 8 ? 38.196 -5.946 -2.985 1.00 9.41 5 TYR A O 1
ATOM 1355 N N . LEU B 1 9 ? 37.978 -5.156 -0.859 1.00 8.13 6 LEU A N 1
ATOM 1356 C CA . LEU B 1 9 ? 36.668 -5.736 -0.600 1.00 8.33 6 LEU A CA 1
ATOM 1357 C C . LEU B 1 9 ? 35.672 -4.629 -0.373 1.00 8.25 6 LEU A C 1
ATOM 1358 O O . LEU B 1 9 ? 36.022 -3.572 0.191 1.00 9.10 6 LEU A O 1
ATOM 1363 N N . GLY B 1 10 ? 34.432 -4.867 -0.817 1.00 6.73 7 GLY A N 1
ATOM 1364 C CA . GLY B 1 10 ? 33.336 -3.947 -0.556 1.00 7.26 7 GLY A CA 1
ATOM 1365 C C . GLY B 1 10 ? 32.387 -4.619 0.409 1.00 6.63 7 GLY A C 1
ATOM 1366 O O . GLY B 1 10 ? 32.003 -5.799 0.206 1.00 7.84 7 GLY A O 1
ATOM 1367 N N . LEU B 1 11 ? 32.053 -3.919 1.494 1.00 6.57 8 LEU A N 1
ATOM 1368 C CA . LEU B 1 11 ? 31.192 -4.479 2.525 1.00 6.52 8 LEU A CA 1
ATOM 1369 C C . LEU B 1 11 ? 29.933 -3.663 2.627 1.00 6.46 8 LEU A C 1
ATOM 1370 O O . LEU B 1 11 ? 29.965 -2.437 2.476 1.00 7.66 8 LEU A O 1
ATOM 1375 N N . GLY B 1 12 ? 28.822 -4.339 2.953 1.00 6.31 9 GLY A N 1
ATOM 1376 C CA . GLY B 1 12 ? 27.547 -3.704 3.091 1.00 6.89 9 GLY A CA 1
ATOM 1377 C C . GLY B 1 12 ? 26.691 -4.375 4.132 1.00 6.43 9 GLY A C 1
ATOM 1378 O O . GLY B 1 12 ? 26.788 -5.573 4.339 1.00 7.00 9 GLY A O 1
ATOM 1379 N N . SER B 1 13 ? 25.800 -3.592 4.759 1.00 6.34 10 SER A N 1
ATOM 1380 C CA . SER B 1 13 ? 24.825 -4.100 5.711 1.00 6.47 10 SER A CA 1
ATOM 1381 C C . SER B 1 13 ? 23.602 -3.217 5.716 1.00 6.95 10 SER A C 1
ATOM 1382 O O . SER B 1 13 ? 23.761 -1.991 5.776 1.00 7.66 10 SER A O 1
ATOM 1385 N N . ASN B 1 14 ? 22.396 -3.800 5.655 1.00 7.35 11 ASN A N 1
ATOM 1386 C CA . ASN B 1 14 ? 21.205 -2.975 5.751 1.00 7.59 11 ASN A CA 1
ATOM 1387 C C . ASN B 1 14 ? 20.133 -3.565 6.663 1.00 8.03 11 ASN A C 1
ATOM 1388 O O . ASN B 1 14 ? 18.956 -3.213 6.535 1.00 9.57 11 ASN A O 1
ATOM 1393 N N . ILE B 1 15 ? 20.515 -4.407 7.613 1.00 8.32 12 ILE A N 1
ATOM 1394 C CA . ILE B 1 15 ? 19.591 -4.887 8.651 1.00 8.82 12 ILE A CA 1
ATOM 1395 C C . ILE B 1 15 ? 20.441 -5.158 9.875 1.00 9.38 12 ILE A C 1
ATOM 1396 O O . ILE B 1 15 ? 21.582 -5.592 9.745 1.00 10.12 12 ILE A O 1
ATOM 1401 N N . GLY B 1 16 ? 19.883 -4.920 11.056 1.00 9.09 13 GLY A N 1
ATOM 1402 C CA . GLY B 1 16 ? 20.628 -5.067 12.302 1.00 9.88 13 GLY A CA 1
ATOM 1403 C C . GLY B 1 16 ? 21.423 -3.823 12.664 1.00 9.96 13 GLY A C 1
ATOM 1404 O O . GLY B 1 16 ? 21.159 -2.715 12.203 1.00 10.43 13 GLY A O 1
ATOM 1405 N N . ASP B 1 17 ? 22.401 -4.016 13.579 1.00 9.96 14 ASP A N 1
ATOM 1406 C CA . ASP B 1 17 ? 23.363 -2.963 13.966 1.00 10.05 14 ASP A CA 1
ATOM 1407 C C . ASP B 1 17 ? 24.434 -2.941 12.882 1.00 9.72 14 ASP A C 1
ATOM 1408 O O . ASP B 1 17 ? 25.381 -3.722 12.903 1.00 9.72 14 ASP A O 1
ATOM 1413 N N . ARG B 1 18 ? 24.158 -2.107 11.870 1.00 8.74 15 ARG A N 1
ATOM 1414 C CA . ARG B 1 18 ? 24.943 -2.163 10.644 1.00 8.20 15 ARG A CA 1
ATOM 1415 C C . ARG B 1 18 ? 26.420 -1.912 10.896 1.00 8.55 15 ARG A C 1
ATOM 1416 O O . ARG B 1 18 ? 27.295 -2.640 10.394 1.00 8.73 15 ARG A O 1
ATOM 1424 N N . GLU B 1 19 ? 26.745 -0.890 11.687 1.00 9.25 16 GLU A N 1
ATOM 1425 C CA . GLU B 1 19 ? 28.163 -0.539 11.916 1.00 10.40 16 GLU A CA 1
ATOM 1426 C C . GLU B 1 19 ? 28.864 -1.646 12.723 1.00 9.80 16 GLU A C 1
ATOM 1427 O O . GLU B 1 19 ? 29.976 -2.029 12.429 1.00 10.12 16 GLU A O 1
ATOM 1433 N N . SER B 1 20 ? 28.201 -2.149 13.741 1.00 9.88 17 SER A N 1
ATOM 1434 C CA . SER B 1 20 ? 28.806 -3.242 14.538 1.00 9.87 17 SER A CA 1
ATOM 1435 C C . SER B 1 20 ? 29.059 -4.470 13.720 1.00 9.24 17 SER A C 1
ATOM 1436 O O . SER B 1 20 ? 30.098 -5.124 13.843 1.00 10.43 17 SER A O 1
ATOM 1439 N N . GLN B 1 21 ? 28.094 -4.803 12.857 1.00 8.91 18 GLN A N 1
ATOM 1440 C CA A GLN B 1 21 ? 28.247 -5.975 11.991 0.50 8.86 18 GLN A CA 1
ATOM 1441 C CA B GLN B 1 21 ? 28.245 -5.981 12.005 0.50 8.99 18 GLN A CA 1
ATOM 1442 C C . GLN B 1 21 ? 29.400 -5.797 10.986 1.00 8.00 18 GLN A C 1
ATOM 1443 O O . GLN B 1 21 ? 30.195 -6.719 10.752 1.00 8.80 18 GLN A O 1
ATOM 1454 N N . LEU B 1 22 ? 29.528 -4.601 10.405 1.00 8.12 19 LEU A N 1
ATOM 1455 C CA . LEU B 1 22 ? 30.647 -4.328 9.507 1.00 8.34 19 LEU A CA 1
ATOM 1456 C C . LEU B 1 22 ? 31.964 -4.430 10.265 1.00 9.01 19 LEU A C 1
ATOM 1457 O O . LEU B 1 22 ? 32.936 -5.016 9.757 1.00 9.25 19 LEU A O 1
ATOM 1462 N N . ASN B 1 23 ? 32.044 -3.870 11.478 1.00 9.39 20 ASN A N 1
ATOM 1463 C CA . ASN B 1 23 ? 33.299 -3.944 12.210 1.00 11.19 20 ASN A CA 1
ATOM 1464 C C . ASN B 1 23 ? 33.648 -5.392 12.611 1.00 9.71 20 ASN A C 1
ATOM 1465 O O . ASN B 1 23 ? 34.813 -5.787 12.543 1.00 10.12 20 ASN A O 1
ATOM 1470 N N . ASP B 1 24 ? 32.631 -6.166 13.018 1.00 9.45 21 ASP A N 1
ATOM 1471 C CA . ASP B 1 24 ? 32.871 -7.566 13.376 1.00 10.58 21 ASP A CA 1
ATOM 1472 C C . ASP B 1 24 ? 33.394 -8.287 12.150 1.00 8.82 21 ASP A C 1
ATOM 1473 O O . ASP B 1 24 ? 34.279 -9.135 12.232 1.00 9.85 21 ASP A O 1
ATOM 1478 N N . ALA B 1 25 ? 32.781 -8.017 10.999 1.00 8.16 22 ALA A N 1
ATOM 1479 C CA . ALA B 1 25 ? 33.225 -8.659 9.766 1.00 8.65 22 ALA A CA 1
ATOM 1480 C C . ALA B 1 25 ? 34.682 -8.397 9.443 1.00 7.80 22 ALA A C 1
ATOM 1481 O O . ALA B 1 25 ? 35.410 -9.313 9.039 1.00 8.94 22 ALA A O 1
ATOM 1483 N N . ILE B 1 26 ? 35.086 -7.150 9.600 1.00 8.02 23 ILE A N 1
ATOM 1484 C CA . ILE B 1 26 ? 36.483 -6.786 9.325 1.00 8.46 23 ILE A CA 1
ATOM 1485 C C . ILE B 1 26 ? 37.428 -7.556 10.281 1.00 9.11 23 ILE A C 1
ATOM 1486 O O . ILE B 1 26 ? 38.453 -8.064 9.879 1.00 9.18 23 ILE A O 1
ATOM 1491 N N . LYS B 1 27 ? 37.033 -7.626 11.550 1.00 9.29 24 LYS A N 1
ATOM 1492 C CA . LYS B 1 27 ? 37.833 -8.349 12.543 1.00 9.89 24 LYS A CA 1
ATOM 1493 C C . LYS B 1 27 ? 37.984 -9.788 12.159 1.00 8.83 24 LYS A C 1
ATOM 1494 O O . LYS B 1 27 ? 39.061 -10.381 12.251 1.00 10.41 24 LYS A O 1
ATOM 1500 N N . ILE B 1 28 ? 36.882 -10.423 11.755 1.00 8.57 25 ILE A N 1
ATOM 1501 C CA . ILE B 1 28 ? 36.890 -11.830 11.363 1.00 9.17 25 ILE A CA 1
ATOM 1502 C C . ILE B 1 28 ? 37.780 -12.031 10.124 1.00 8.49 25 ILE A C 1
ATOM 1503 O O . ILE B 1 28 ? 38.564 -12.979 10.083 1.00 9.92 25 ILE A O 1
ATOM 1508 N N . LEU B 1 29 ? 37.606 -11.182 9.104 1.00 8.10 26 LEU A N 1
ATOM 1509 C CA . LEU B 1 29 ? 38.442 -11.287 7.911 1.00 9.03 26 LEU A CA 1
ATOM 1510 C C . LEU B 1 29 ? 39.933 -11.227 8.284 1.00 8.94 26 LEU A C 1
ATOM 1511 O O . LEU B 1 29 ? 40.761 -11.983 7.779 1.00 10.42 26 LEU A O 1
ATOM 1516 N N . ASN B 1 30 ? 40.241 -10.239 9.120 1.00 8.61 27 ASN A N 1
ATOM 1517 C CA . ASN B 1 30 ? 41.619 -10.004 9.538 1.00 9.06 27 ASN A CA 1
ATOM 1518 C C . ASN B 1 30 ? 42.209 -11.199 10.339 1.00 9.67 27 ASN A C 1
ATOM 1519 O O . ASN B 1 30 ? 43.430 -11.353 10.386 1.00 10.14 27 ASN A O 1
ATOM 1524 N N . GLU B 1 31 ? 41.352 -12.014 10.956 1.00 9.69 28 GLU A N 1
ATOM 1525 C CA . GLU B 1 31 ? 41.828 -13.137 11.761 1.00 10.15 28 GLU A CA 1
ATOM 1526 C C . GLU B 1 31 ? 42.194 -14.353 10.957 1.00 11.57 28 GLU A C 1
ATOM 1527 O O . GLU B 1 31 ? 42.778 -15.281 11.470 1.00 14.81 28 GLU A O 1
ATOM 1533 N N . TYR B 1 32 ? 41.869 -14.380 9.661 1.00 11.91 29 TYR A N 1
ATOM 1534 C CA . TYR B 1 32 ? 42.371 -15.456 8.835 1.00 12.98 29 TYR A CA 1
ATOM 1535 C C . TYR B 1 32 ? 43.863 -15.397 8.586 1.00 14.34 29 TYR A C 1
ATOM 1536 O O . TYR B 1 32 ? 44.404 -14.323 8.323 1.00 14.11 29 TYR A O 1
ATOM 1545 N N . ASP B 1 33 ? 44.535 -16.539 8.691 1.00 17.12 30 ASP A N 1
ATOM 1546 C CA . ASP B 1 33 ? 45.826 -16.748 8.058 1.00 18.30 30 ASP A CA 1
ATOM 1547 C C . ASP B 1 33 ? 45.765 -16.341 6.595 1.00 16.05 30 ASP A C 1
ATOM 1548 O O . ASP B 1 33 ? 44.885 -16.697 5.905 1.00 18.95 30 ASP A O 1
ATOM 1553 N N . GLY B 1 34 ? 46.708 -15.572 6.168 1.00 16.28 31 GLY A N 1
ATOM 1554 C CA . GLY B 1 34 ? 46.792 -15.183 4.787 1.00 17.12 31 GLY A CA 1
ATOM 1555 C C . GLY B 1 34 ? 46.028 -13.946 4.386 1.00 16.78 31 GLY A C 1
ATOM 1556 O O . GLY B 1 34 ? 46.083 -13.578 3.212 1.00 17.27 31 GLY A O 1
ATOM 1557 N N . ILE B 1 35 ? 45.266 -13.344 5.326 1.00 14.89 32 ILE A N 1
ATOM 1558 C CA . ILE B 1 35 ? 44.623 -12.051 5.105 1.00 13.60 32 ILE A CA 1
ATOM 1559 C C . ILE B 1 35 ? 45.058 -11.083 6.206 1.00 12.03 32 ILE A C 1
ATOM 1560 O O . ILE B 1 35 ? 44.867 -11.358 7.411 1.00 16.23 32 ILE A O 1
ATOM 1565 N N . SER B 1 36 ? 45.502 -9.920 5.807 1.00 12.41 33 SER A N 1
ATOM 1566 C CA . SER B 1 36 ? 45.816 -8.837 6.756 1.00 12.64 33 SER A CA 1
ATOM 1567 C C . SER B 1 36 ? 45.064 -7.605 6.286 1.00 13.28 33 SER A C 1
ATOM 1568 O O . SER B 1 36 ? 45.316 -7.152 5.172 1.00 18.18 33 SER A O 1
ATOM 1571 N N . VAL B 1 37 ? 44.192 -7.045 7.103 1.00 11.22 34 VAL A N 1
ATOM 1572 C CA . VAL B 1 37 ? 43.545 -5.803 6.780 1.00 11.64 34 VAL A CA 1
ATOM 1573 C C . VAL B 1 37 ? 44.502 -4.651 6.992 1.00 13.04 34 VAL A C 1
ATOM 1574 O O . VAL B 1 37 ? 45.008 -4.500 8.110 1.00 15.17 34 VAL A O 1
ATOM 1578 N N . SER B 1 38 ? 44.796 -3.880 5.940 1.00 13.29 35 SER A N 1
ATOM 1579 C CA . SER B 1 38 ? 45.742 -2.769 5.973 1.00 15.55 35 SER A CA 1
ATOM 1580 C C . SER B 1 38 ? 45.156 -1.397 5.957 1.00 15.64 35 SER A C 1
ATOM 1581 O O . SER B 1 38 ? 45.830 -0.413 6.224 1.00 18.42 35 SER A O 1
ATOM 1584 N N . ASN B 1 39 ? 43.909 -1.285 5.488 1.00 13.69 36 ASN A N 1
ATOM 1585 C CA . ASN B 1 39 ? 43.235 -0.002 5.530 1.00 13.80 36 ASN A CA 1
ATOM 1586 C C . ASN B 1 39 ? 41.726 -0.245 5.491 1.00 11.86 36 ASN A C 1
ATOM 1587 O O . ASN B 1 39 ? 41.267 -1.225 4.914 1.00 12.36 36 ASN A O 1
ATOM 1592 N N . ILE B 1 40 ? 40.980 0.710 6.005 1.00 12.21 37 ILE A N 1
ATOM 1593 C CA . ILE B 1 40 ? 39.494 0.664 6.055 1.00 11.49 37 ILE A CA 1
ATOM 1594 C C . ILE B 1 40 ? 39.034 2.058 5.716 1.00 11.26 37 ILE A C 1
ATOM 1595 O O . ILE B 1 40 ? 39.511 3.071 6.275 1.00 13.77 37 ILE A O 1
ATOM 1600 N N . SER B 1 41 ? 38.123 2.171 4.777 1.00 10.63 38 SER A N 1
ATOM 1601 C CA . SER B 1 41 ? 37.539 3.464 4.431 1.00 10.52 38 SER A CA 1
ATOM 1602 C C . SER B 1 41 ? 36.646 4.018 5.530 1.00 10.29 38 SER A C 1
ATOM 1603 O O . SER B 1 41 ? 36.174 3.244 6.362 1.00 11.24 38 SER A O 1
ATOM 1606 N N . PRO B 1 42 ? 36.271 5.312 5.436 1.00 11.33 39 PRO A N 1
ATOM 1607 C CA . PRO B 1 42 ? 35.114 5.765 6.190 1.00 11.66 39 PRO A CA 1
ATOM 1608 C C . PRO B 1 42 ? 33.868 4.960 5.803 1.00 10.35 39 PRO A C 1
ATOM 1609 O O . PRO B 1 42 ? 33.747 4.395 4.714 1.00 10.71 39 PRO A O 1
ATOM 1613 N N . ILE B 1 43 ? 32.883 4.975 6.686 1.00 11.09 40 ILE A N 1
ATOM 1614 C CA . ILE B 1 43 ? 31.581 4.391 6.447 1.00 10.77 40 ILE A CA 1
ATOM 1615 C C . ILE B 1 43 ? 30.637 5.420 5.854 1.00 10.62 40 ILE A C 1
ATOM 1616 O O . ILE B 1 43 ? 30.577 6.572 6.253 1.00 11.50 40 ILE A O 1
ATOM 1621 N N . TYR B 1 44 ? 29.907 4.962 4.831 1.00 10.46 41 TYR A N 1
ATOM 1622 C CA . TYR B 1 44 ? 28.894 5.771 4.154 1.00 10.67 41 TYR A CA 1
ATOM 1623 C C . TYR B 1 44 ? 27.509 5.152 4.324 1.00 9.78 41 TYR A C 1
ATOM 1624 O O . TYR B 1 44 ? 27.365 3.930 4.259 1.00 10.07 41 TYR A O 1
ATOM 1633 N N . GLU B 1 45 ? 26.514 5.996 4.539 1.00 9.72 42 GLU A N 1
ATOM 1634 C CA . GLU B 1 45 ? 25.119 5.557 4.482 1.00 10.25 42 GLU A CA 1
ATOM 1635 C C . GLU B 1 45 ? 24.636 5.776 3.049 1.00 10.34 42 GLU A C 1
ATOM 1636 O O . GLU B 1 45 ? 24.815 6.860 2.510 1.00 12.46 42 GLU A O 1
ATOM 1642 N N . THR B 1 46 ? 24.032 4.753 2.443 1.00 9.62 43 THR A N 1
ATOM 1643 C CA . THR B 1 46 ? 23.798 4.759 1.027 1.00 9.52 43 THR A CA 1
ATOM 1644 C C . THR B 1 46 ? 22.394 4.260 0.717 1.00 9.12 43 THR A C 1
ATOM 1645 O O . THR B 1 46 ? 21.881 3.316 1.321 1.00 10.40 43 THR A O 1
ATOM 1649 N N . ALA B 1 47 ? 21.752 4.908 -0.260 1.00 10.15 44 ALA A N 1
ATOM 1650 C CA . ALA B 1 47 ? 20.436 4.455 -0.703 1.00 11.24 44 ALA A CA 1
ATOM 1651 C C . ALA B 1 47 ? 20.609 3.170 -1.520 1.00 9.72 44 ALA A C 1
ATOM 1652 O O . ALA B 1 47 ? 21.523 3.061 -2.323 1.00 10.44 44 ALA A O 1
ATOM 1654 N N . PRO B 1 48 ? 19.700 2.226 -1.350 1.00 10.42 45 PRO A N 1
ATOM 1655 C CA . PRO B 1 48 ? 19.769 0.986 -2.140 1.00 10.42 45 PRO A CA 1
ATOM 1656 C C . PRO B 1 48 ? 19.631 1.277 -3.626 1.00 11.25 45 PRO A C 1
ATOM 1657 O O . PRO B 1 48 ? 18.805 2.123 -4.032 1.00 13.73 45 PRO A O 1
ATOM 1661 N N . VAL B 1 49 ? 20.410 0.567 -4.432 1.00 9.98 46 VAL A N 1
ATOM 1662 C CA . VAL B 1 49 ? 20.273 0.661 -5.865 1.00 10.63 46 VAL A CA 1
ATOM 1663 C C . VAL B 1 49 ? 19.952 -0.712 -6.404 1.00 10.06 46 VAL A C 1
ATOM 1664 O O . VAL B 1 49 ? 20.332 -1.766 -5.871 1.00 10.10 46 VAL A O 1
ATOM 1668 N N . GLY B 1 50 ? 19.298 -0.709 -7.569 1.00 11.38 47 GLY A N 1
ATOM 1669 C CA . GLY B 1 50 ? 19.075 -1.905 -8.360 1.00 11.90 47 GLY A CA 1
ATOM 1670 C C . GLY B 1 50 ? 17.887 -2.782 -7.983 1.00 12.34 47 GLY A C 1
ATOM 1671 O O . GLY B 1 50 ? 17.748 -3.884 -8.502 1.00 14.38 47 GLY A O 1
ATOM 1672 N N . TYR B 1 51 ? 17.025 -2.317 -7.094 1.00 13.09 48 TYR A N 1
ATOM 1673 C CA . TYR B 1 51 ? 15.963 -3.184 -6.600 1.00 12.75 48 TYR A CA 1
ATOM 1674 C C . TYR B 1 51 ? 14.729 -2.361 -6.191 1.00 14.80 48 TYR A C 1
ATOM 1675 O O . TYR B 1 51 ? 14.466 -1.302 -6.783 1.00 18.01 48 TYR A O 1
ATOM 1684 N N . THR B 1 52 ? 13.932 -2.873 -5.263 1.00 16.69 49 THR A N 1
ATOM 1685 C CA . THR B 1 52 ? 12.804 -2.149 -4.752 1.00 17.57 49 THR A CA 1
ATOM 1686 C C . THR B 1 52 ? 13.275 -1.255 -3.628 1.00 17.02 49 THR A C 1
ATOM 1687 O O . THR B 1 52 ? 14.462 -1.234 -3.279 1.00 16.39 49 THR A O 1
ATOM 1691 N N . GLU B 1 53 ? 12.344 -0.569 -2.992 1.00 18.99 50 GLU A N 1
ATOM 1692 C CA . GLU B 1 53 ? 12.674 0.263 -1.857 1.00 20.12 50 GLU A CA 1
ATOM 1693 C C . GLU B 1 53 ? 13.040 -0.724 -0.744 1.00 18.68 50 GLU A C 1
ATOM 1694 O O . GLU B 1 53 ? 12.400 -1.693 -0.473 1.00 21.61 50 GLU A O 1
ATOM 1700 N N . GLN B 1 54 ? 14.140 -0.429 -0.101 1.00 16.04 51 GLN A N 1
ATOM 1701 C CA . GLN B 1 54 ? 14.724 -1.288 0.936 1.00 14.63 51 GLN A CA 1
ATOM 1702 C C . GLN B 1 54 ? 15.335 -0.366 1.985 1.00 12.61 51 GLN A C 1
ATOM 1703 O O . GLN B 1 54 ? 15.588 0.792 1.704 1.00 13.67 51 GLN A O 1
ATOM 1709 N N . PRO B 1 55 ? 15.642 -0.900 3.180 1.00 13.28 52 PRO A N 1
ATOM 1710 C CA . PRO B 1 55 ? 16.325 -0.091 4.165 1.00 12.24 52 PRO A CA 1
ATOM 1711 C C . PRO B 1 55 ? 17.715 0.355 3.653 1.00 10.33 52 PRO A C 1
ATOM 1712 O O . PRO B 1 55 ? 18.386 -0.378 2.918 1.00 11.12 52 PRO A O 1
ATOM 1716 N N . ASN B 1 56 ? 18.129 1.530 4.093 1.00 10.36 53 ASN A N 1
ATOM 1717 C CA . ASN B 1 56 ? 19.405 2.077 3.718 1.00 10.61 53 ASN A CA 1
ATOM 1718 C C . ASN B 1 56 ? 20.562 1.192 4.205 1.00 8.95 53 ASN A C 1
ATOM 1719 O O . ASN B 1 56 ? 20.494 0.583 5.292 1.00 9.62 53 ASN A O 1
ATOM 1724 N N . PHE B 1 57 ? 21.612 1.195 3.410 1.00 8.67 54 PHE A N 1
ATOM 1725 C CA . PHE B 1 57 ? 22.852 0.472 3.703 1.00 8.19 54 PHE A CA 1
ATOM 1726 C C . PHE B 1 57 ? 23.836 1.358 4.445 1.00 8.40 54 PHE A C 1
ATOM 1727 O O . PHE B 1 57 ? 23.821 2.535 4.330 1.00 8.93 54 PHE A O 1
ATOM 1735 N N . LEU B 1 58 ? 24.744 0.722 5.170 1.00 7.51 55 LEU A N 1
ATOM 1736 C CA . LEU B 1 58 ? 26.012 1.267 5.509 1.00 7.60 55 LEU A CA 1
ATOM 1737 C C . LEU B 1 58 ? 26.969 0.431 4.559 1.00 7.15 55 LEU A C 1
ATOM 1738 O O . LEU B 1 58 ? 26.861 -0.752 4.461 1.00 7.64 55 LEU A O 1
ATOM 1743 N N . ASN B 1 59 ? 27.850 1.150 3.886 1.00 7.21 56 ASN A N 1
ATOM 1744 C CA . ASN B 1 59 ? 28.852 0.554 3.018 1.00 7.36 56 ASN A CA 1
ATOM 1745 C C . ASN B 1 59 ? 30.237 1.104 3.338 1.00 7.08 56 ASN A C 1
ATOM 1746 O O . ASN B 1 59 ? 30.396 2.279 3.703 1.00 9.11 56 ASN A O 1
ATOM 1751 N N . LEU B 1 60 ? 31.244 0.322 3.128 1.00 8.14 57 LEU A N 1
ATOM 1752 C CA . LEU B 1 60 ? 32.637 0.727 3.201 1.00 7.85 57 LEU A CA 1
ATOM 1753 C C . LEU B 1 60 ? 33.457 -0.171 2.276 1.00 7.52 57 LEU A C 1
ATOM 1754 O O . LEU B 1 60 ? 32.966 -1.122 1.722 1.00 8.51 57 LEU A O 1
ATOM 1759 N N . CYS B 1 61 ? 34.740 0.166 2.187 1.00 7.21 58 CYS A N 1
ATOM 1760 C CA . CYS B 1 61 ? 35.708 -0.696 1.542 1.00 7.68 58 CYS A CA 1
ATOM 1761 C C . CYS B 1 61 ? 36.905 -0.993 2.445 1.00 8.15 58 CYS A C 1
ATOM 1762 O O . CYS B 1 61 ? 37.247 -0.151 3.321 1.00 9.05 58 CYS A O 1
ATOM 1765 N N . VAL B 1 62 ? 37.511 -2.172 2.203 1.00 8.41 59 VAL A N 1
ATOM 1766 C CA A VAL B 1 62 ? 38.745 -2.522 2.958 0.50 9.66 59 VAL A CA 1
ATOM 1767 C CA B VAL B 1 62 ? 38.664 -2.627 2.983 0.50 9.27 59 VAL A CA 1
ATOM 1768 C C . VAL B 1 62 ? 39.808 -2.939 2.000 1.00 9.75 59 VAL A C 1
ATOM 1769 O O . VAL B 1 62 ? 39.541 -3.572 0.978 1.00 10.20 59 VAL A O 1
ATOM 1776 N N . GLU B 1 63 ? 41.042 -2.575 2.381 1.00 11.18 60 GLU A N 1
ATOM 1777 C CA . GLU B 1 63 ? 42.239 -3.013 1.728 1.00 11.49 60 GLU A CA 1
ATOM 1778 C C . GLU B 1 63 ? 42.801 -4.185 2.474 1.00 10.63 60 GLU A C 1
ATOM 1779 O O . GLU B 1 63 ? 42.957 -4.082 3.742 1.00 11.54 60 GLU A O 1
ATOM 1785 N N . ILE B 1 64 ? 43.139 -5.271 1.779 1.00 10.49 61 ILE A N 1
ATOM 1786 C CA . ILE B 1 64 ? 43.822 -6.391 2.400 1.00 11.41 61 ILE A CA 1
ATOM 1787 C C . ILE B 1 64 ? 45.106 -6.718 1.662 1.00 13.00 61 ILE A C 1
ATOM 1788 O O . ILE B 1 64 ? 45.248 -6.427 0.450 1.00 13.78 61 ILE A O 1
ATOM 1793 N N . GLN B 1 65 ? 46.087 -7.222 2.401 1.00 13.39 62 GLN A N 1
ATOM 1794 C CA . GLN B 1 65 ? 47.268 -7.827 1.864 1.00 14.67 62 GLN A CA 1
ATOM 1795 C C . GLN B 1 65 ? 47.086 -9.313 2.035 1.00 15.42 62 GLN A C 1
ATOM 1796 O O . GLN B 1 65 ? 46.814 -9.772 3.147 1.00 17.74 62 GLN A O 1
ATOM 1802 N N . THR B 1 66 ? 47.096 -10.086 0.949 1.00 15.96 63 THR A N 1
ATOM 1803 C CA . THR B 1 66 ? 46.782 -11.492 1.052 1.00 16.00 63 THR A CA 1
ATOM 1804 C C . THR B 1 66 ? 47.719 -12.437 0.299 1.00 17.64 63 THR A C 1
ATOM 1805 O O . THR B 1 66 ? 48.225 -12.081 -0.756 1.00 20.71 63 THR A O 1
ATOM 1809 N N . THR B 1 67 ? 47.933 -13.630 0.861 1.00 19.64 64 THR A N 1
ATOM 1810 C CA . THR B 1 67 ? 48.664 -14.699 0.194 1.00 22.48 64 THR A CA 1
ATOM 1811 C C . THR B 1 67 ? 47.721 -15.814 -0.226 1.00 20.86 64 THR A C 1
ATOM 1812 O O . THR B 1 67 ? 48.166 -16.865 -0.671 1.00 25.00 64 THR A O 1
ATOM 1816 N N . LEU B 1 68 ? 46.405 -15.595 -0.089 1.00 17.35 65 LEU A N 1
ATOM 1817 C CA . LEU B 1 68 ? 45.422 -16.605 -0.520 1.00 17.44 65 LEU A CA 1
ATOM 1818 C C . LEU B 1 68 ? 45.188 -16.485 -2.011 1.00 16.65 65 LEU A C 1
ATOM 1819 O O . LEU B 1 68 ? 45.346 -15.392 -2.575 1.00 17.50 65 LEU A O 1
ATOM 1824 N N . THR B 1 69 ? 44.795 -17.602 -2.617 1.00 15.30 66 THR A N 1
ATOM 1825 C CA . THR B 1 69 ? 44.274 -17.523 -3.979 1.00 16.59 66 THR A CA 1
ATOM 1826 C C . THR B 1 69 ? 42.951 -16.768 -3.973 1.00 15.44 66 THR A C 1
ATOM 1827 O O . THR B 1 69 ? 42.315 -16.618 -2.930 1.00 15.90 66 THR A O 1
ATOM 1831 N N . VAL B 1 70 ? 42.501 -16.327 -5.124 1.00 16.16 67 VAL A N 1
ATOM 1832 C CA . VAL B 1 70 ? 41.267 -15.545 -5.139 1.00 14.46 67 VAL A CA 1
ATOM 1833 C C . VAL B 1 70 ? 40.079 -16.441 -4.767 1.00 14.01 67 VAL A C 1
ATOM 1834 O O . VAL B 1 70 ? 39.150 -15.979 -4.105 1.00 14.09 67 VAL A O 1
ATOM 1838 N N . LEU B 1 71 ? 40.111 -17.727 -5.129 1.00 14.00 68 LEU A N 1
ATOM 1839 C CA . LEU B 1 71 ? 39.032 -18.647 -4.684 1.00 15.65 68 LEU A CA 1
ATOM 1840 C C . LEU B 1 71 ? 39.091 -18.880 -3.188 1.00 14.81 68 LEU A C 1
ATOM 1841 O O . LEU B 1 71 ? 38.026 -19.007 -2.546 1.00 13.93 68 LEU A O 1
ATOM 1846 N N . GLN B 1 72 ? 40.286 -19.000 -2.602 1.00 14.31 69 GLN A N 1
ATOM 1847 C CA . GLN B 1 72 ? 40.405 -19.089 -1.150 1.00 13.79 69 GLN A CA 1
ATOM 1848 C C . GLN B 1 72 ? 39.858 -17.830 -0.482 1.00 12.12 69 GLN A C 1
ATOM 1849 O O . GLN B 1 72 ? 39.150 -17.900 0.529 1.00 12.64 69 GLN A O 1
ATOM 1855 N N . LEU B 1 73 ? 40.172 -16.672 -1.055 1.00 11.74 70 LEU A N 1
ATOM 1856 C CA . LEU B 1 73 ? 39.644 -15.405 -0.554 1.00 10.49 70 LEU A CA 1
ATOM 1857 C C . LEU B 1 73 ? 38.130 -15.385 -0.593 1.00 10.04 70 LEU A C 1
ATOM 1858 O O . LEU B 1 73 ? 37.469 -14.976 0.393 1.00 11.20 70 LEU A O 1
ATOM 1863 N N . LEU B 1 74 ? 37.546 -15.818 -1.711 1.00 10.64 71 LEU A N 1
ATOM 1864 C CA . LEU B 1 74 ? 36.087 -15.876 -1.779 1.00 10.64 71 LEU A CA 1
ATOM 1865 C C . LEU B 1 74 ? 35.499 -16.723 -0.666 1.00 9.24 71 LEU A C 1
ATOM 1866 O O . LEU B 1 74 ? 34.535 -16.305 -0.036 1.00 9.96 71 LEU A O 1
ATOM 1871 N N . GLU B 1 75 ? 36.085 -17.903 -0.414 1.00 10.31 72 GLU A N 1
ATOM 1872 C CA . GLU B 1 75 ? 35.560 -18.744 0.648 1.00 11.61 72 GLU A CA 1
ATOM 1873 C C . GLU B 1 75 ? 35.581 -17.984 2.014 1.00 10.10 72 GLU A C 1
ATOM 1874 O O . GLU B 1 75 ? 34.619 -18.056 2.756 1.00 11.25 72 GLU A O 1
ATOM 1880 N N . CYS B 1 76 ? 36.651 -17.258 2.291 1.00 11.15 73 CYS A N 1
ATOM 1881 C CA . CYS B 1 76 ? 36.730 -16.468 3.493 1.00 10.70 73 CYS A CA 1
ATOM 1882 C C . CYS B 1 76 ? 35.653 -15.397 3.559 1.00 10.24 73 CYS A C 1
ATOM 1883 O O . CYS B 1 76 ? 35.048 -15.170 4.624 1.00 9.72 73 CYS A O 1
ATOM 1886 N N . CYS B 1 77 ? 35.389 -14.741 2.431 1.00 8.97 74 CYS A N 1
ATOM 1887 C CA . CYS B 1 77 ? 34.360 -13.728 2.393 1.00 8.30 74 CYS A CA 1
ATOM 1888 C C . CYS B 1 77 ? 32.965 -14.302 2.661 1.00 8.88 74 CYS A C 1
ATOM 1889 O O . CYS B 1 77 ? 32.210 -13.773 3.484 1.00 8.86 74 CYS A O 1
ATOM 1892 N N . LEU B 1 78 ? 32.668 -15.454 2.010 1.00 9.19 75 LEU A N 1
ATOM 1893 C CA . LEU B 1 78 ? 31.380 -16.036 2.199 1.00 9.89 75 LEU A CA 1
ATOM 1894 C C . LEU B 1 78 ? 31.201 -16.666 3.596 1.00 9.97 75 LEU A C 1
ATOM 1895 O O . LEU B 1 78 ? 30.133 -16.595 4.187 1.00 10.56 75 LEU A O 1
ATOM 1900 N N . LYS B 1 79 ? 32.267 -17.245 4.126 1.00 10.25 76 LYS A N 1
ATOM 1901 C CA . LYS B 1 79 ? 32.224 -17.739 5.524 1.00 11.09 76 LYS A CA 1
ATOM 1902 C C . LYS B 1 79 ? 31.979 -16.593 6.495 1.00 9.11 76 LYS A C 1
ATOM 1903 O O . LYS B 1 79 ? 31.276 -16.777 7.503 1.00 10.47 76 LYS A O 1
ATOM 1909 N N . THR B 1 80 ? 32.526 -15.419 6.210 1.00 9.25 77 THR A N 1
ATOM 1910 C CA . THR B 1 80 ? 32.324 -14.259 7.094 1.00 8.93 77 THR A CA 1
ATOM 1911 C C . THR B 1 80 ? 30.863 -13.826 7.091 1.00 8.63 77 THR A C 1
ATOM 1912 O O . THR B 1 80 ? 30.286 -13.504 8.133 1.00 9.17 77 THR A O 1
ATOM 1916 N N . GLU B 1 81 ? 30.230 -13.835 5.907 1.00 8.64 78 GLU A N 1
ATOM 1917 C CA . GLU B 1 81 ? 28.795 -13.614 5.823 1.00 8.51 78 GLU A CA 1
ATOM 1918 C C . GLU B 1 81 ? 27.982 -14.587 6.697 1.00 9.05 78 GLU A C 1
ATOM 1919 O O . GLU B 1 81 ? 27.020 -14.178 7.368 1.00 9.94 78 GLU A O 1
ATOM 1925 N N . GLU B 1 82 ? 28.373 -15.872 6.668 1.00 9.90 79 GLU A N 1
ATOM 1926 C CA . GLU B 1 82 ? 27.725 -16.868 7.537 1.00 11.38 79 GLU A CA 1
ATOM 1927 C C . GLU B 1 82 ? 27.920 -16.559 9.005 1.00 10.34 79 GLU A C 1
ATOM 1928 O O . GLU B 1 82 ? 26.987 -16.661 9.789 1.00 11.85 79 GLU A O 1
ATOM 1934 N N . CYS B 1 83 ? 29.131 -16.108 9.385 1.00 9.85 80 CYS A N 1
ATOM 1935 C CA . CYS B 1 83 ? 29.414 -15.726 10.781 1.00 10.13 80 CYS A CA 1
ATOM 1936 C C . CYS B 1 83 ? 28.516 -14.570 11.223 1.00 10.47 80 CYS A C 1
ATOM 1937 O O . CYS B 1 83 ? 28.177 -14.446 12.404 1.00 13.00 80 CYS A O 1
ATOM 1940 N N . LEU B 1 84 ? 28.157 -13.684 10.266 1.00 9.90 81 LEU A N 1
ATOM 1941 C CA . LEU B 1 84 ? 27.236 -12.582 10.507 1.00 9.88 81 LEU A CA 1
ATOM 1942 C C . LEU B 1 84 ? 25.775 -12.922 10.226 1.00 10.59 81 LEU A C 1
ATOM 1943 O O . LEU B 1 84 ? 24.923 -12.039 10.251 1.00 11.08 81 LEU A O 1
ATOM 1948 N N . HIS B 1 85 ? 25.482 -14.201 10.053 1.00 11.10 82 HIS A N 1
ATOM 1949 C CA . HIS B 1 85 ? 24.097 -14.685 10.021 1.00 12.54 82 HIS A CA 1
ATOM 1950 C C . HIS B 1 85 ? 23.297 -14.120 8.839 1.00 12.90 82 HIS A C 1
ATOM 1951 O O . HIS B 1 85 ? 22.086 -13.885 8.973 1.00 14.73 82 HIS A O 1
ATOM 1958 N N . ARG B 1 86 ? 23.969 -13.929 7.706 1.00 11.43 83 ARG A N 1
ATOM 1959 C CA . ARG B 1 86 ? 23.224 -13.591 6.515 1.00 13.28 83 ARG A CA 1
ATOM 1960 C C . ARG B 1 86 ? 22.214 -14.672 6.162 1.00 16.02 83 ARG A C 1
ATOM 1961 O O . ARG B 1 86 ? 22.558 -15.858 6.096 1.00 18.41 83 ARG A O 1
ATOM 1969 N N . ILE B 1 87 ? 20.982 -14.221 5.905 1.00 19.53 84 ILE A N 1
ATOM 1970 C CA . ILE B 1 87 ? 19.838 -15.089 5.502 1.00 24.39 84 ILE A CA 1
ATOM 1971 C C . ILE B 1 87 ? 19.622 -14.920 4.017 1.00 27.11 84 ILE A C 1
ATOM 1972 O O . ILE B 1 87 ? 19.497 -13.818 3.519 1.00 35.08 84 ILE A O 1
ATOM 1977 N N . ARG B 1 88 ? 19.600 -16.000 3.301 1.00 30.97 85 ARG A N 1
ATOM 1978 C CA . ARG B 1 88 ? 19.435 -15.900 1.842 1.00 31.22 85 ARG A CA 1
ATOM 1979 C C . ARG B 1 88 ? 18.116 -16.535 1.554 1.00 34.64 85 ARG A C 1
ATOM 1980 O O . ARG B 1 88 ? 17.926 -17.668 1.961 1.00 34.83 85 ARG A O 1
ATOM 1988 N N . LYS B 1 89 ? 17.181 -15.764 0.978 1.00 36.94 86 LYS A N 1
ATOM 1989 C CA . LYS B 1 89 ? 15.878 -16.272 0.577 1.00 34.06 86 LYS A CA 1
ATOM 1990 C C . LYS B 1 89 ? 15.778 -16.356 -0.947 1.00 35.61 86 LYS A C 1
ATOM 1991 O O . LYS B 1 89 ? 16.717 -16.040 -1.661 1.00 31.56 86 LYS A O 1
ATOM 1997 N N . GLU B 1 90 ? 14.640 -16.846 -1.437 1.00 36.35 87 GLU A N 1
ATOM 1998 C CA . GLU B 1 90 ? 14.408 -16.996 -2.872 1.00 40.53 87 GLU A CA 1
ATOM 1999 C C . GLU B 1 90 ? 14.487 -15.640 -3.609 1.00 34.91 87 GLU A C 1
ATOM 2000 O O . GLU B 1 90 ? 15.027 -15.540 -4.719 1.00 41.26 87 GLU A O 1
ATOM 2006 N N . ARG B 1 91 ? 13.992 -14.599 -2.966 1.00 26.86 88 ARG A N 1
ATOM 2007 C CA . ARG B 1 91 ? 14.031 -13.243 -3.528 1.00 20.37 88 ARG A CA 1
ATOM 2008 C C . ARG B 1 91 ? 14.981 -12.416 -2.702 1.00 17.06 88 ARG A C 1
ATOM 2009 O O . ARG B 1 91 ? 15.104 -12.593 -1.485 1.00 18.98 88 ARG A O 1
ATOM 2017 N N . TRP B 1 92 ? 15.610 -11.467 -3.348 1.00 14.95 89 TRP A N 1
ATOM 2018 C CA . TRP B 1 92 ? 16.594 -10.673 -2.646 1.00 13.54 89 TRP A CA 1
ATOM 2019 C C . TRP B 1 92 ? 15.907 -9.830 -1.596 1.00 12.89 89 TRP A C 1
ATOM 2020 O O . TRP B 1 92 ? 14.744 -9.404 -1.696 1.00 14.75 89 TRP A O 1
ATOM 2031 N N . GLY B 1 93 ? 16.668 -9.523 -0.565 1.00 13.19 90 GLY A N 1
ATOM 2032 C CA . GLY B 1 93 ? 16.197 -8.672 0.500 1.00 13.38 90 GLY A CA 1
ATOM 2033 C C . GLY B 1 93 ? 17.330 -8.148 1.351 1.00 11.32 90 GLY A C 1
ATOM 2034 O O . GLY B 1 93 ? 18.516 -8.277 1.006 1.00 11.00 90 GLY A O 1
ATOM 2035 N N . PRO B 1 94 ? 16.991 -7.559 2.475 1.00 11.75 91 PRO A N 1
ATOM 2036 C CA . PRO B 1 94 ? 18.036 -6.987 3.356 1.00 10.77 91 PRO A CA 1
ATOM 2037 C C . PRO B 1 94 ? 18.992 -8.072 3.839 1.00 10.11 91 PRO A C 1
ATOM 2038 O O . PRO B 1 94 ? 18.632 -9.221 3.985 1.00 12.51 91 PRO A O 1
ATOM 2042 N N . ARG B 1 95 ? 20.230 -7.656 4.077 1.00 8.72 92 ARG A N 1
ATOM 2043 C CA . ARG B 1 95 ? 21.255 -8.562 4.534 1.00 8.88 92 ARG A CA 1
ATOM 2044 C C . ARG B 1 95 ? 22.084 -7.975 5.666 1.00 7.93 92 ARG A C 1
ATOM 2045 O O . ARG B 1 95 ? 22.436 -6.787 5.658 1.00 7.56 92 ARG A O 1
ATOM 2053 N N . THR B 1 96 ? 22.424 -8.848 6.597 1.00 7.24 93 THR A N 1
ATOM 2054 C CA . THR B 1 96 ? 23.265 -8.417 7.686 1.00 7.80 93 THR A CA 1
ATOM 2055 C C . THR B 1 96 ? 24.672 -8.056 7.252 1.00 7.28 93 THR A C 1
ATOM 2056 O O . THR B 1 96 ? 25.275 -7.115 7.772 1.00 7.62 93 THR A O 1
ATOM 2060 N N . LEU B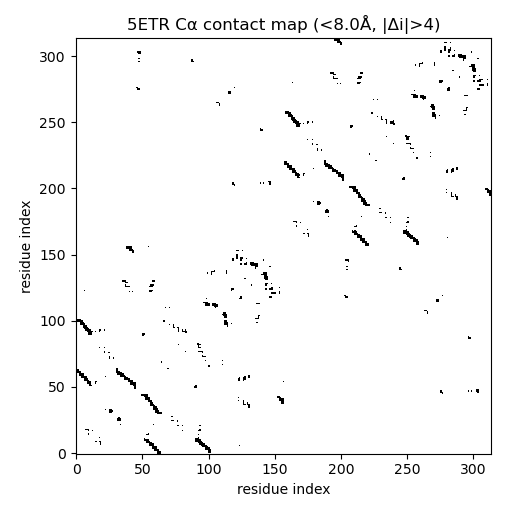 1 97 ? 25.180 -8.761 6.254 1.00 6.79 94 LEU A N 1
ATOM 2061 C CA . LEU B 1 97 ? 26.519 -8.527 5.746 1.00 6.53 94 LEU A CA 1
ATOM 2062 C C . LEU B 1 97 ? 26.636 -9.062 4.309 1.00 6.00 94 LEU A C 1
ATOM 2063 O O . LEU B 1 97 ? 26.256 -10.219 4.048 1.00 7.26 94 LEU A O 1
ATOM 2068 N N . ASP B 1 98 ? 27.203 -8.235 3.451 1.00 5.84 95 ASP A N 1
ATOM 2069 C CA . ASP B 1 98 ? 27.651 -8.620 2.106 1.00 6.03 95 ASP A CA 1
ATOM 2070 C C . ASP B 1 98 ? 29.111 -8.281 1.998 1.00 5.81 95 ASP A C 1
ATOM 2071 O O . ASP B 1 98 ? 29.499 -7.150 2.288 1.00 7.50 95 ASP A O 1
ATOM 2076 N N . VAL B 1 99 ? 29.909 -9.278 1.605 1.00 6.08 96 VAL A N 1
ATOM 2077 C CA . VAL B 1 99 ? 31.358 -9.083 1.380 1.00 6.77 96 VAL A CA 1
ATOM 2078 C C . VAL B 1 99 ? 31.667 -9.423 -0.091 1.00 6.37 96 VAL A C 1
ATOM 2079 O O . VAL B 1 99 ? 31.598 -10.597 -0.462 1.00 6.85 96 VAL A O 1
ATOM 2083 N N . ASP B 1 100 ? 31.994 -8.396 -0.856 1.00 6.03 97 ASP A N 1
ATOM 2084 C CA . ASP B 1 100 ? 32.225 -8.553 -2.274 1.00 6.58 97 ASP A CA 1
ATOM 2085 C C . ASP B 1 100 ? 33.679 -8.334 -2.580 1.00 6.85 97 ASP A C 1
ATOM 2086 O O . ASP B 1 100 ? 34.285 -7.348 -2.098 1.00 7.46 97 ASP A O 1
ATOM 2091 N N . ILE B 1 101 ? 34.293 -9.213 -3.379 1.00 7.09 98 ILE A N 1
ATOM 2092 C CA . ILE B 1 101 ? 35.649 -8.975 -3.850 1.00 7.43 98 ILE A CA 1
ATOM 2093 C C . ILE B 1 101 ? 35.571 -7.982 -4.998 1.00 7.27 98 ILE A C 1
ATOM 2094 O O . ILE B 1 101 ? 34.952 -8.258 -6.040 1.00 8.21 98 ILE A O 1
ATOM 2099 N N . LEU B 1 102 ? 36.151 -6.802 -4.818 1.00 7.27 99 LEU A N 1
ATOM 2100 C CA . LEU B 1 102 ? 36.164 -5.768 -5.828 1.00 7.75 99 LEU A CA 1
ATOM 2101 C C . LEU B 1 102 ? 37.353 -5.947 -6.763 1.00 8.29 99 LEU A C 1
ATOM 2102 O O . LEU B 1 102 ? 37.165 -5.922 -7.998 1.00 9.06 99 LEU A O 1
ATOM 2107 N N . LEU B 1 103 ? 38.555 -6.082 -6.214 1.00 9.67 100 LEU A N 1
ATOM 2108 C CA . LEU B 1 103 ? 39.804 -6.115 -6.966 1.00 10.56 100 LEU A CA 1
ATOM 2109 C C . LEU B 1 103 ? 40.693 -7.135 -6.314 1.00 11.00 100 LEU A C 1
ATOM 2110 O O . LEU B 1 103 ? 40.748 -7.172 -5.063 1.00 10.85 100 LEU A O 1
ATOM 2115 N N . TYR B 1 104 ? 41.435 -7.912 -7.122 1.00 11.46 101 TYR A N 1
ATOM 2116 C CA . TYR B 1 104 ? 42.420 -8.857 -6.632 1.00 12.58 101 TYR A CA 1
ATOM 2117 C C . TYR B 1 104 ? 43.674 -8.595 -7.456 1.00 14.68 101 TYR A C 1
ATOM 2118 O O . TYR B 1 104 ? 43.809 -9.071 -8.591 1.00 13.88 101 TYR A O 1
ATOM 2127 N N . GLY B 1 105 ? 44.550 -7.742 -6.916 1.00 16.34 102 GLY A N 1
ATOM 2128 C CA . GLY B 1 105 ? 45.646 -7.213 -7.714 1.00 17.64 102 GLY A CA 1
ATOM 2129 C C . GLY B 1 105 ? 45.103 -6.656 -9.030 1.00 16.36 102 GLY A C 1
ATOM 2130 O O . GLY B 1 105 ? 44.059 -5.993 -9.074 1.00 18.15 102 GLY A O 1
ATOM 2131 N N . GLU B 1 106 ? 45.799 -6.979 -10.112 1.00 17.84 103 GLU A N 1
ATOM 2132 C CA . GLU B 1 106 ? 45.386 -6.600 -11.459 1.00 17.19 103 GLU A CA 1
ATOM 2133 C C . GLU B 1 106 ? 44.725 -7.732 -12.187 1.00 18.44 103 GLU A C 1
ATOM 2134 O O . GLU B 1 106 ? 44.544 -7.642 -13.397 1.00 18.38 103 GLU A O 1
ATOM 2140 N N . GLU B 1 107 ? 44.315 -8.771 -11.493 1.00 16.42 104 GLU A N 1
ATOM 2141 C CA A GLU B 1 107 ? 43.795 -9.957 -12.125 0.50 16.50 104 GLU A CA 1
ATOM 2142 C CA B GLU B 1 107 ? 43.791 -9.952 -12.151 0.50 16.49 104 GLU A CA 1
ATOM 2143 C C . GLU B 1 107 ? 42.338 -9.768 -12.614 1.00 16.35 104 GLU A C 1
ATOM 2144 O O . GLU B 1 107 ? 41.543 -8.996 -12.031 1.00 16.12 104 GLU A O 1
ATOM 2155 N N . MET B 1 108 ? 42.055 -10.487 -13.688 1.00 15.83 105 MET A N 1
ATOM 2156 C CA . MET B 1 108 ? 40.721 -10.576 -14.233 1.00 15.72 105 MET A CA 1
ATOM 2157 C C . MET B 1 108 ? 40.314 -12.035 -14.255 1.00 16.45 105 MET A C 1
ATOM 2158 O O . MET B 1 108 ? 40.945 -12.873 -14.893 1.00 20.28 105 MET A O 1
ATOM 2163 N N . ILE B 1 109 ? 39.223 -12.376 -13.549 1.00 14.70 106 ILE A N 1
ATOM 2164 C CA . ILE B 1 109 ? 38.673 -13.746 -13.368 1.00 15.75 106 ILE A CA 1
ATOM 2165 C C . ILE B 1 109 ? 37.184 -13.888 -13.754 1.00 13.71 106 ILE A C 1
ATOM 2166 O O . ILE B 1 109 ? 36.483 -13.027 -13.342 1.00 13.90 106 ILE A O 1
ATOM 2171 N N . ASP B 1 110 ? 36.692 -14.928 -14.490 1.00 15.35 107 ASP A N 1
ATOM 2172 C CA . ASP B 1 110 ? 35.309 -15.073 -14.891 1.00 17.12 107 ASP A CA 1
ATOM 2173 C C . ASP B 1 110 ? 34.869 -16.507 -14.740 1.00 16.86 107 ASP A C 1
ATOM 2174 O O . ASP B 1 110 ? 34.484 -17.170 -15.700 1.00 21.12 107 ASP A O 1
ATOM 2179 N N . LEU B 1 111 ? 34.961 -16.987 -13.522 1.00 15.12 108 LEU A N 1
ATOM 2180 C CA . LEU B 1 111 ? 34.555 -18.348 -13.232 1.00 14.52 108 LEU A CA 1
ATOM 2181 C C . LEU B 1 111 ? 33.087 -18.329 -12.892 1.00 15.36 108 LEU A C 1
ATOM 2182 O O . LEU B 1 111 ? 32.561 -17.279 -12.492 1.00 14.48 108 LEU A O 1
ATOM 2187 N N . PRO B 1 112 ? 32.415 -19.454 -12.951 1.00 16.92 109 PRO A N 1
ATOM 2188 C CA . PRO B 1 112 ? 31.001 -19.442 -12.627 1.00 17.54 109 PRO A CA 1
ATOM 2189 C C . PRO B 1 112 ? 30.655 -18.785 -11.287 1.00 15.91 109 PRO A C 1
ATOM 2190 O O . PRO B 1 112 ? 29.675 -18.081 -11.203 1.00 17.25 109 PRO A O 1
ATOM 2194 N N . LYS B 1 113 ? 31.471 -19.024 -10.262 1.00 14.50 110 LYS A N 1
ATOM 2195 C CA . LYS B 1 113 ? 31.173 -18.500 -8.934 1.00 14.20 110 LYS A CA 1
ATOM 2196 C C . LYS B 1 113 ? 31.924 -17.222 -8.596 1.00 12.14 110 LYS A C 1
ATOM 2197 O O . LYS B 1 113 ? 31.809 -16.747 -7.480 1.00 11.61 110 LYS A O 1
ATOM 2203 N N . LEU B 1 114 ? 32.720 -16.683 -9.512 1.00 10.99 111 LEU A N 1
ATOM 2204 C CA . LEU B 1 114 ? 33.630 -15.605 -9.165 1.00 10.61 111 LEU A CA 1
ATOM 2205 C C . LEU B 1 114 ? 33.957 -14.743 -10.367 1.00 10.55 111 LEU A C 1
ATOM 2206 O O . LEU B 1 114 ? 34.597 -15.228 -11.307 1.00 12.04 111 LEU A O 1
ATOM 2211 N N . SER B 1 115 ? 33.561 -13.473 -10.296 1.00 10.16 112 SER A N 1
ATOM 2212 C CA A SER B 1 115 ? 33.869 -12.465 -11.314 0.50 10.16 112 SER A CA 1
ATOM 2213 C CA B SER B 1 115 ? 33.883 -12.482 -11.311 0.50 10.85 112 SER A CA 1
ATOM 2214 C C . SER B 1 115 ? 34.603 -11.317 -10.657 1.00 9.89 112 SER A C 1
ATOM 2215 O O . SER B 1 115 ? 34.034 -10.650 -9.785 1.00 9.57 112 SER A O 1
ATOM 2220 N N . VAL B 1 116 ? 35.843 -11.089 -11.071 1.00 10.46 113 VAL A N 1
ATOM 2221 C CA . VAL B 1 116 ? 36.693 -10.050 -10.543 1.00 10.44 113 VAL A CA 1
ATOM 2222 C C . VAL B 1 116 ? 37.413 -9.378 -11.680 1.00 10.80 113 VAL A C 1
ATOM 2223 O O . VAL B 1 116 ? 37.946 -10.099 -12.519 1.00 13.72 113 VAL A O 1
ATOM 2227 N N . PRO B 1 117 ? 37.529 -8.034 -11.698 1.00 9.42 114 PRO A N 1
ATOM 2228 C CA . PRO B 1 117 ? 36.876 -7.075 -10.827 1.00 9.11 114 PRO A CA 1
ATOM 2229 C C . PRO B 1 117 ? 35.381 -7.241 -10.772 1.00 8.49 114 PRO A C 1
ATOM 2230 O O . PRO B 1 117 ? 34.751 -7.775 -11.698 1.00 9.03 114 PRO A O 1
ATOM 2234 N N . HIS B 1 118 ? 34.779 -6.822 -9.673 1.00 8.06 115 HIS A N 1
ATOM 2235 C CA . HIS B 1 118 ? 33.366 -6.989 -9.513 1.00 7.42 115 HIS A CA 1
ATOM 2236 C C . HIS B 1 118 ? 32.644 -6.334 -10.726 1.00 7.59 115 HIS A C 1
ATOM 2237 O O . HIS B 1 118 ? 32.923 -5.189 -11.049 1.00 8.23 115 HIS A O 1
ATOM 2244 N N . PRO B 1 119 ? 31.733 -7.011 -11.368 1.00 7.57 116 PRO A N 1
ATOM 2245 C CA . PRO B 1 119 ? 31.163 -6.471 -12.625 1.00 7.77 116 PRO A CA 1
ATOM 2246 C C . PRO B 1 119 ? 30.382 -5.191 -12.564 1.00 7.50 116 PRO A C 1
ATOM 2247 O O . PRO B 1 119 ? 30.212 -4.614 -13.568 1.00 9.72 116 PRO A O 1
ATOM 2251 N N . ARG B 1 120 ? 29.927 -4.790 -11.378 1.00 6.73 117 ARG A N 1
ATOM 2252 C CA . ARG B 1 120 ? 29.133 -3.589 -11.241 1.00 6.63 117 ARG A CA 1
ATOM 2253 C C . ARG B 1 120 ? 29.837 -2.437 -10.548 1.00 6.85 117 ARG A C 1
ATOM 2254 O O . ARG B 1 120 ? 29.291 -1.346 -10.404 1.00 7.59 117 ARG A O 1
ATOM 2262 N N . MET B 1 121 ? 31.093 -2.634 -10.096 1.00 7.12 118 MET A N 1
ATOM 2263 C CA . MET B 1 121 ? 31.741 -1.637 -9.281 1.00 7.77 118 MET A CA 1
ATOM 2264 C C . MET B 1 121 ? 31.933 -0.282 -9.912 1.00 8.30 118 MET A C 1
ATOM 2265 O O . MET B 1 121 ? 31.866 0.757 -9.242 1.00 9.14 118 MET A O 1
ATOM 2270 N N . ASN B 1 122 ? 32.168 -0.239 -11.232 1.00 8.05 119 ASN A N 1
ATOM 2271 C CA . ASN B 1 122 ? 32.523 1.023 -11.862 1.00 8.37 119 ASN A CA 1
ATOM 2272 C C . ASN B 1 122 ? 31.370 1.972 -12.043 1.00 7.63 119 ASN A C 1
ATOM 2273 O O . ASN B 1 122 ? 31.594 3.138 -12.402 1.00 9.86 119 ASN A O 1
ATOM 2278 N N . GLU B 1 123 ? 30.159 1.509 -11.717 1.00 7.94 120 GLU A N 1
ATOM 2279 C CA . GLU B 1 123 ? 28.975 2.343 -11.843 1.00 8.52 120 GLU A CA 1
ATOM 2280 C C . GLU B 1 123 ? 28.231 2.472 -10.517 1.00 8.56 120 GLU A C 1
ATOM 2281 O O . GLU B 1 123 ? 27.103 2.929 -10.490 1.00 9.29 120 GLU A O 1
ATOM 2287 N N . ARG B 1 124 ? 28.918 2.157 -9.409 1.00 8.32 121 ARG A N 1
ATOM 2288 C CA . ARG B 1 124 ? 28.320 2.211 -8.060 1.00 7.88 121 ARG A CA 1
ATOM 2289 C C . ARG B 1 124 ? 29.023 3.202 -7.171 1.00 7.93 121 ARG A C 1
ATOM 2290 O O . ARG B 1 124 ? 30.162 2.955 -6.759 1.00 8.41 121 ARG A O 1
ATOM 2298 N N . ALA B 1 125 ? 28.341 4.300 -6.852 1.00 8.56 122 ALA A N 1
ATOM 2299 C CA . ALA B 1 125 ? 28.913 5.275 -5.924 1.00 9.62 122 ALA A CA 1
ATOM 2300 C C . ALA B 1 125 ? 29.162 4.703 -4.540 1.00 9.13 122 ALA A C 1
ATOM 2301 O O . ALA B 1 125 ? 30.137 5.058 -3.886 1.00 9.63 122 ALA A O 1
ATOM 2303 N N . PHE B 1 126 ? 28.310 3.737 -4.117 1.00 7.80 123 PHE A N 1
ATOM 2304 C CA . PHE B 1 126 ? 28.486 3.157 -2.796 1.00 8.20 123 PHE A CA 1
ATOM 2305 C C . PHE B 1 126 ? 29.752 2.316 -2.714 1.00 7.90 123 PHE A C 1
ATOM 2306 O O . PHE B 1 126 ? 30.190 2.000 -1.606 1.00 8.46 123 PHE A O 1
ATOM 2314 N N . VAL B 1 127 ? 30.313 1.937 -3.856 1.00 7.95 124 VAL A N 1
ATOM 2315 C CA . VAL B 1 127 ? 31.642 1.341 -3.936 1.00 8.08 124 VAL A CA 1
ATOM 2316 C C . VAL B 1 127 ? 32.716 2.399 -4.140 1.00 8.67 124 VAL A C 1
ATOM 2317 O O . VAL B 1 127 ? 33.673 2.505 -3.367 1.00 9.25 124 VAL A O 1
ATOM 2321 N N . LEU B 1 128 ? 32.604 3.172 -5.199 1.00 8.87 125 LEU A N 1
ATOM 2322 C CA . LEU B 1 128 ? 33.702 4.024 -5.640 1.00 9.49 125 LEU A CA 1
ATOM 2323 C C . LEU B 1 128 ? 34.037 5.162 -4.673 1.00 9.66 125 LEU A C 1
ATOM 2324 O O . LEU B 1 128 ? 35.213 5.511 -4.577 1.00 10.97 125 LEU A O 1
ATOM 2329 N N . ILE B 1 129 ? 33.041 5.699 -3.967 1.00 9.44 126 ILE A N 1
ATOM 2330 C CA . ILE B 1 129 ? 33.321 6.794 -3.019 1.00 10.64 126 ILE A CA 1
ATOM 2331 C C . ILE B 1 129 ? 34.218 6.293 -1.884 1.00 10.85 126 ILE A C 1
ATOM 2332 O O . ILE B 1 129 ? 35.304 6.799 -1.712 1.00 12.38 126 ILE A O 1
ATOM 2337 N N . PRO B 1 130 ? 33.802 5.216 -1.175 1.00 10.27 127 PRO A N 1
ATOM 2338 C CA . PRO B 1 130 ? 34.716 4.742 -0.126 1.00 10.09 127 PRO A CA 1
ATOM 2339 C C . PRO B 1 130 ? 35.981 4.117 -0.713 1.00 10.45 127 PRO A C 1
ATOM 2340 O O . PRO B 1 130 ? 37.065 4.224 -0.105 1.00 11.60 127 PRO A O 1
ATOM 2344 N N . LEU B 1 131 ? 35.917 3.524 -1.895 1.00 10.40 128 LEU A N 1
ATOM 2345 C CA . LEU B 1 131 ? 37.118 2.928 -2.452 1.00 10.79 128 LEU A CA 1
ATOM 2346 C C . LEU B 1 131 ? 38.150 4.011 -2.765 1.00 11.60 128 LEU A C 1
ATOM 2347 O O . LEU B 1 131 ? 39.353 3.855 -2.489 1.00 13.42 128 LEU A O 1
ATOM 2352 N N . ASN B 1 132 ? 37.693 5.139 -3.275 1.00 11.76 129 ASN A N 1
ATOM 2353 C CA . ASN B 1 132 ? 38.586 6.272 -3.579 1.00 13.98 129 ASN A CA 1
ATOM 2354 C C . ASN B 1 132 ? 39.312 6.826 -2.316 1.00 14.23 129 ASN A C 1
ATOM 2355 O O . ASN B 1 132 ? 40.402 7.379 -2.415 1.00 15.91 129 ASN A O 1
ATOM 2360 N N . ASP B 1 133 ? 38.656 6.693 -1.158 1.00 14.11 130 ASP A N 1
ATOM 2361 C CA . ASP B 1 133 ? 39.259 7.132 0.114 1.00 14.50 130 ASP A CA 1
ATOM 2362 C C . ASP B 1 133 ? 40.516 6.312 0.425 1.00 14.81 130 ASP A C 1
ATOM 2363 O O . ASP B 1 133 ? 41.416 6.811 1.175 1.00 19.89 130 ASP A O 1
ATOM 2368 N N . ILE B 1 134 ? 40.619 5.071 -0.043 1.00 14.43 131 ILE A N 1
ATOM 2369 C CA . ILE B 1 134 ? 41.733 4.171 0.285 1.00 14.41 131 ILE A CA 1
ATOM 2370 C C . ILE B 1 134 ? 42.576 3.660 -0.907 1.00 15.30 131 ILE A C 1
ATOM 2371 O O . ILE B 1 134 ? 43.580 3.003 -0.716 1.00 17.63 131 ILE A O 1
ATOM 2376 N N . ALA B 1 135 ? 42.099 3.912 -2.119 1.00 15.25 132 ALA A N 1
ATOM 2377 C CA . ALA B 1 135 ? 42.653 3.294 -3.313 1.00 15.92 132 ALA A CA 1
ATOM 2378 C C . ALA B 1 135 ? 42.618 4.240 -4.516 1.00 15.98 132 ALA A C 1
ATOM 2379 O O . ALA B 1 135 ? 42.517 3.792 -5.681 1.00 15.28 132 ALA A O 1
ATOM 2381 N N . ALA B 1 136 ? 42.725 5.551 -4.270 1.00 16.22 133 ALA A N 1
ATOM 2382 C CA . ALA B 1 136 ? 42.603 6.546 -5.356 1.00 16.20 133 ALA A CA 1
ATOM 2383 C C . ALA B 1 136 ? 43.494 6.265 -6.546 1.00 17.33 133 ALA A C 1
ATOM 2384 O O . ALA B 1 136 ? 43.058 6.499 -7.707 1.00 17.75 133 ALA A O 1
ATOM 2386 N N . ASN B 1 137 ? 44.706 5.774 -6.312 1.00 17.33 134 ASN A N 1
ATOM 2387 C CA . ASN B 1 137 ? 45.701 5.570 -7.388 1.00 19.20 134 ASN A CA 1
ATOM 2388 C C . ASN B 1 137 ? 45.826 4.137 -7.841 1.00 18.07 134 ASN A C 1
ATOM 2389 O O . ASN B 1 137 ? 46.670 3.842 -8.665 1.00 21.26 134 ASN A O 1
ATOM 2394 N N . VAL B 1 138 ? 44.919 3.267 -7.362 1.00 16.51 135 VAL A N 1
ATOM 2395 C CA . VAL B 1 138 ? 44.885 1.869 -7.788 1.00 15.59 135 VAL A CA 1
ATOM 2396 C C . VAL B 1 138 ? 44.173 1.777 -9.152 1.00 15.78 135 VAL A C 1
ATOM 2397 O O . VAL B 1 138 ? 43.108 2.393 -9.368 1.00 16.22 135 VAL A O 1
ATOM 2401 N N . VAL B 1 139 ? 44.775 1.000 -10.043 1.00 16.42 136 VAL A N 1
ATOM 2402 C CA . VAL B 1 139 ? 44.201 0.819 -11.376 1.00 16.06 136 VAL A CA 1
ATOM 2403 C C . VAL B 1 139 ? 43.182 -0.326 -11.417 1.00 16.22 136 VAL A C 1
ATOM 2404 O O . VAL B 1 139 ? 43.436 -1.451 -10.971 1.00 19.42 136 VAL A O 1
ATOM 2408 N N . GLU B 1 140 ? 42.001 -0.012 -11.925 1.00 14.43 137 GLU A N 1
ATOM 2409 C CA . GLU B 1 140 ? 40.961 -1.002 -12.180 1.00 13.68 137 GLU A CA 1
ATOM 2410 C C . GLU B 1 140 ? 41.292 -1.630 -13.559 1.00 12.03 137 GLU A C 1
ATOM 2411 O O . GLU B 1 140 ? 41.352 -0.912 -14.544 1.00 13.96 137 GLU A O 1
ATOM 2417 N N . PRO B 1 141 ? 41.566 -2.961 -13.618 1.00 13.20 138 PRO A N 1
ATOM 2418 C CA . PRO B 1 141 ? 42.282 -3.482 -14.795 1.00 14.22 138 PRO A CA 1
ATOM 2419 C C . PRO B 1 141 ? 41.417 -3.585 -16.042 1.00 14.59 138 PRO A C 1
ATOM 2420 O O . PRO B 1 141 ? 41.972 -3.652 -17.132 1.00 15.98 138 PRO A O 1
ATOM 2424 N N . ARG B 1 142 ? 40.091 -3.587 -15.968 1.00 13.64 139 ARG A N 1
ATOM 2425 C CA . ARG B 1 142 ? 39.257 -3.667 -17.178 1.00 14.36 139 ARG A CA 1
ATOM 2426 C C . ARG B 1 142 ? 39.250 -2.337 -17.906 1.00 13.44 139 ARG A C 1
ATOM 2427 O O . ARG B 1 142 ? 39.541 -2.231 -19.112 1.00 15.36 139 ARG A O 1
ATOM 2435 N N . SER B 1 143 ? 38.934 -1.272 -17.184 1.00 13.23 140 SER A N 1
ATOM 2436 C CA . SER B 1 143 ? 38.942 0.080 -17.706 1.00 12.91 140 SER A CA 1
ATOM 2437 C C . SER B 1 143 ? 40.330 0.651 -17.944 1.00 13.14 140 SER A C 1
ATOM 2438 O O . SER B 1 143 ? 40.518 1.567 -18.720 1.00 14.29 140 SER A O 1
ATOM 2441 N N . LYS B 1 144 ? 41.277 0.150 -17.152 1.00 13.29 141 LYS A N 1
ATOM 2442 C CA . LYS B 1 144 ? 42.634 0.640 -17.094 1.00 14.14 141 LYS A CA 1
ATOM 2443 C C . LYS B 1 144 ? 42.695 2.064 -16.524 1.00 14.81 141 LYS A C 1
ATOM 2444 O O . LYS B 1 144 ? 43.703 2.760 -16.681 1.00 19.73 141 LYS A O 1
ATOM 2450 N N . LEU B 1 145 ? 41.662 2.451 -15.773 1.00 14.36 142 LEU A N 1
ATOM 2451 C CA . LEU B 1 145 ? 41.611 3.745 -15.081 1.00 14.78 142 LEU A CA 1
ATOM 2452 C C . LEU B 1 145 ? 41.931 3.577 -13.589 1.00 15.23 142 LEU A C 1
ATOM 2453 O O . LEU B 1 145 ? 41.530 2.562 -12.953 1.00 14.88 142 LEU A O 1
ATOM 2458 N N . LYS B 1 146 ? 42.592 4.593 -13.037 1.00 15.78 143 LYS A N 1
ATOM 2459 C CA . LYS B 1 146 ? 42.666 4.659 -11.603 1.00 16.07 143 LYS A CA 1
ATOM 2460 C C . LYS B 1 146 ? 41.272 4.918 -11.001 1.00 15.03 143 LYS A C 1
ATOM 2461 O O . LYS B 1 146 ? 40.407 5.591 -11.589 1.00 15.83 143 LYS A O 1
ATOM 2467 N N . VAL B 1 147 ? 41.080 4.447 -9.753 1.00 13.99 144 VAL A N 1
ATOM 2468 C CA . VAL B 1 147 ? 39.823 4.673 -9.037 1.00 14.00 144 VAL A CA 1
ATOM 2469 C C . VAL B 1 147 ? 39.444 6.164 -9.016 1.00 13.30 144 VAL A C 1
ATOM 2470 O O . VAL B 1 147 ? 38.287 6.526 -9.195 1.00 14.31 144 VAL A O 1
ATOM 2474 N N . LYS B 1 148 ? 40.421 7.044 -8.813 1.00 15.92 145 LYS A N 1
ATOM 2475 C CA . LYS B 1 148 ? 40.115 8.463 -8.747 1.00 17.09 145 LYS A CA 1
ATOM 2476 C C . LYS B 1 148 ? 39.548 9.018 -10.043 1.00 18.20 145 LYS A C 1
ATOM 2477 O O . LYS B 1 148 ? 38.924 10.075 -10.016 1.00 19.63 145 LYS A O 1
ATOM 2483 N N . ASP B 1 149 ? 39.788 8.339 -11.179 1.00 18.21 146 ASP A N 1
ATOM 2484 C CA . ASP B 1 149 ? 39.199 8.736 -12.449 1.00 20.77 146 ASP A CA 1
ATOM 2485 C C . ASP B 1 149 ? 37.848 8.082 -12.751 1.00 16.86 146 ASP A C 1
ATOM 2486 O O . ASP B 1 149 ? 37.236 8.435 -13.752 1.00 21.12 146 ASP A O 1
ATOM 2491 N N . LEU B 1 150 ? 37.416 7.098 -11.945 1.00 14.61 147 LEU A N 1
ATOM 2492 C CA . LEU B 1 150 ? 36.108 6.484 -12.042 1.00 14.05 147 LEU A CA 1
ATOM 2493 C C . LEU B 1 150 ? 35.113 7.125 -11.083 1.00 14.61 147 LEU A C 1
ATOM 2494 O O . LEU B 1 150 ? 33.926 7.140 -11.360 1.00 14.60 147 LEU A O 1
ATOM 2499 N N . VAL B 1 151 ? 35.581 7.555 -9.896 1.00 14.16 148 VAL A N 1
ATOM 2500 C CA . VAL B 1 151 ? 34.671 8.023 -8.869 1.00 14.12 148 VAL A CA 1
ATOM 2501 C C . VAL B 1 151 ? 33.843 9.223 -9.350 1.00 14.63 148 VAL A C 1
ATOM 2502 O O . VAL B 1 151 ? 34.314 10.057 -10.137 1.00 17.93 148 VAL A O 1
ATOM 2506 N N . PHE B 1 152 ? 32.583 9.255 -8.928 1.00 16.65 149 PHE A N 1
ATOM 2507 C CA . PHE B 1 152 ? 31.682 10.349 -9.283 1.00 17.65 149 PHE A CA 1
ATOM 2508 C C . PHE B 1 152 ? 30.879 10.761 -8.083 1.00 20.09 149 PHE A C 1
ATOM 2509 O O . PHE B 1 152 ? 30.610 9.983 -7.177 1.00 16.69 149 PHE A O 1
ATOM 2517 N N . VAL B 1 153 ? 30.450 12.015 -8.109 1.00 23.72 150 VAL A N 1
ATOM 2518 C CA . VAL B 1 153 ? 29.660 12.562 -7.011 1.00 25.90 150 VAL A CA 1
ATOM 2519 C C . VAL B 1 153 ? 28.255 11.937 -7.062 1.00 22.82 150 VAL A C 1
ATOM 2520 O O . VAL B 1 153 ? 27.715 11.703 -8.129 1.00 24.85 150 VAL A O 1
ATOM 2524 N N . ASP B 1 154 ? 27.683 11.638 -5.908 1.00 20.75 151 ASP A N 1
ATOM 2525 C CA . ASP B 1 154 ? 26.326 11.064 -5.830 1.00 17.86 151 ASP A CA 1
ATOM 2526 C C . ASP B 1 154 ? 25.632 11.426 -4.517 1.00 17.44 151 ASP A C 1
ATOM 2527 O O . ASP B 1 154 ? 26.100 11.000 -3.470 1.00 18.58 151 ASP A O 1
ATOM 2532 N N . ASP B 1 155 ? 24.481 12.127 -4.588 1.00 17.81 152 ASP A N 1
ATOM 2533 C CA . ASP B 1 155 ? 23.753 12.541 -3.391 1.00 20.97 152 ASP A CA 1
ATOM 2534 C C . ASP B 1 155 ? 23.131 11.474 -2.555 1.00 22.05 152 ASP A C 1
ATOM 2535 O O . ASP B 1 155 ? 22.711 11.743 -1.404 1.00 25.35 152 ASP A O 1
ATOM 2540 N N . SER B 1 156 ? 23.137 10.225 -3.059 1.00 17.32 153 SER A N 1
ATOM 2541 C CA . SER B 1 156 ? 22.608 9.115 -2.320 1.00 16.97 153 SER A CA 1
ATOM 2542 C C . SER B 1 156 ? 23.605 8.440 -1.406 1.00 13.16 153 SER A C 1
ATOM 2543 O O . SER B 1 156 ? 23.269 7.461 -0.744 1.00 14.62 153 SER A O 1
ATOM 2546 N N . VAL B 1 157 ? 24.823 8.928 -1.417 1.00 12.90 154 VAL A N 1
ATOM 2547 C CA . VAL B 1 157 ? 25.925 8.393 -0.584 1.00 12.67 154 VAL A CA 1
ATOM 2548 C C . VAL B 1 157 ? 26.388 9.528 0.344 1.00 15.51 154 VAL A C 1
ATOM 2549 O O . VAL B 1 157 ? 26.887 10.557 -0.137 1.00 19.38 154 VAL A O 1
ATOM 2553 N N . LYS B 1 158 ? 26.295 9.300 1.653 1.00 14.85 155 LYS A N 1
ATOM 2554 C CA . LYS B 1 158 ? 26.612 10.347 2.634 1.00 15.75 155 LYS A CA 1
ATOM 2555 C C . LYS B 1 158 ? 27.512 9.750 3.729 1.00 14.26 155 LYS A C 1
ATOM 2556 O O . LYS B 1 158 ? 27.346 8.604 4.109 1.00 14.44 155 LYS A O 1
ATOM 2562 N N . ARG B 1 159 ? 28.522 10.480 4.173 1.00 16.18 156 ARG A N 1
ATOM 2563 C CA . ARG B 1 159 ? 29.320 10.009 5.328 1.00 16.41 156 ARG A CA 1
ATOM 2564 C C . ARG B 1 159 ? 28.388 9.694 6.508 1.00 15.68 156 ARG A C 1
ATOM 2565 O O . ARG B 1 159 ? 27.504 10.498 6.860 1.00 17.37 156 ARG A O 1
ATOM 2573 N N . TYR B 1 160 ? 28.603 8.561 7.120 1.00 13.98 157 TYR A N 1
ATOM 2574 C CA . TYR B 1 160 ? 27.793 8.155 8.250 1.00 14.98 157 TYR A CA 1
ATOM 2575 C C . TYR B 1 160 ? 28.318 8.764 9.536 1.00 20.08 157 TYR A C 1
ATOM 2576 O O . TYR B 1 160 ? 29.496 8.677 9.769 1.00 25.70 157 TYR A O 1
#

Nearest PDB structures (foldseek):
  4cyu-assembly2_B  TM=9.360E-01  e=3.562E-29  Staphylococcus aureus
  4ad6-assembly1_A  TM=9.369E-01  e=3.353E-29  Staphylococcus aureus
  4cyu-assembly1_A  TM=9.374E-01  e=2.778E-28  Staphylococcus aureus
  1cbk-assembly1_B  TM=9.432E-01  e=6.750E-17  Haemophilus influenzae
  8sk1-assembly2_B  TM=8.997E-01  e=7.617E-17  Bacillus anthracis

Foldseek 3Di:
DWKWKKKKKAFDDPQVVLVVVLVVQQCPDPFKHWDDKFFWKWFFDPDDDGAGIMTMIMTIIGGPDDVVVSVVSQVVSQVVQPFDDDPDDGGTGMHIATQAIHLDADDDPVDGPNPPCQLPDLSRLVNCCRPFQQGANNVVRDGSVVSHDDDPRIGGD/DWKWKKKKKFFDDPQVVLVVVLVVQQCPDDFKHWDDKFFWKWFFDPDDDGAGIMIMIMIIIGGPDDVVRVVVSQVVSQVVQPFDDDPDDGGGGMHIGTQATHLDADDDPVDGPNPVCQLPDLSRLVNCCRPFQQGARNVVRDGSVVSHDDDPRIGGD

Sequence (314 aa):
MIQAYLGLGSNIGDRESSQQLNDAIKILNEYDGISVSNISPIYETAPVGYTEQPNFLNLCVVEIQTTLTVLQLLEECCLKKTEECLHRIRRKERWGPRTLDVDILLYGEEEMIDLPKLSSVPHPRMNERAFVLIPLNDIAANVVEPRSKLKVKDLVFVDDSVKRRYMIQAYLGLGSNIGDRESQQLNDAIKILNEYDGISVSNISPIYETAPVGYTEQPNFLNLCVVEIQTTLTVLQLLECCLKTEECLHRIRKERWGPRTLDVDILLYGEEEMIDLPKLSSVPHPRMNERAFVLIPLNDIAANVVEPRSKLKVKDLVFVDDSVKRY

Solvent-accessible surface area: 15253 Å² total; per-residue (Å²): 152,61,75,0,3,0,9,2,2,0,5,80,57,91,50,73,53,25,0,76,72,0,15,130,42,0,71,112,42,138,23,3,57,34,59,63,81,6,43,30,14,56,3,39,36,73,16,43,49,170,50,59,71,36,1,9,2,0,0,22,0,43,0,94,29,75,18,67,92,0,17,78,11,0,67,96,0,8,120,72,21,149,42,117,179,160,156,133,110,25,51,45,22,0,29,3,34,7,3,1,21,20,86,93,124,33,84,70,112,138,12,42,4,4,23,23,64,0,10,35,34,8,39,7,0,30,0,0,43,68,23,3,30,87,28,53,0,12,62,1,75,20,75,0,96,80,10,44,83,137,46,119,47,16,140,168,129,160,64,73,0,3,0,10,2,2,0,4,88,56,90,50,66,51,26,0,73,72,0,12,129,46,0,71,112,66,138,28,4,56,32,58,63,80,6,42,26,15,57,2,40,36,69,17,46,55,175,50,68,73,37,0,10,2,0,0,21,0,41,0,95,30,77,18,92,92,0,27,84,11,0,73,95,0,2,124,66,13,133,44,111,134,161,156,135,109,25,50,46,23,0,28,3,34,9,3,0,14,25,130,94,124,32,68,75,110,176,11,47,5,6,23,26,63,0,12,32,35,7,39,6,0,31,0,0,43,68,22,4,31,87,34,58,0,12,60,1,78,18,73,0,97,74,8,45,77,147,49,134,37,17,141,168,130

InterPro domains:
  IPR000550 7,8-Dihydro-6-hydroxymethylpterin-pyrophosphokinase, HPPK [PF01288] (5-132)
  IPR000550 7,8-Dihydro-6-hydroxymethylpterin-pyrophosphokinase, HPPK [PS00794] (88-99)
  IPR000550 7,8-Dihydro-6-hydroxymethylpterin-pyrophosphokinase, HPPK [TIGR01498] (4-132)
  IPR000550 7,8-Dihydro-6-hydroxymethylpterin-pyrophosphokinase, HPPK [cd00483] (4-131)
  IPR035907 7,8-Dihydro-6-hydroxymethylpterin-pyrophosphokinase HPPK superfamily [G3DSA:3.30.70.560] (1-158)
  IPR035907 7,8-Dihydro-6-hydroxymethylpterin-pyrophosphokinase HPPK superfamily [SSF55083] (1-147)

B-factor: mean 14.89, std 8.49, range [5.26, 68.76]

CATH classification: 3.30.70.560

Organism: Staphylococcus aureus (strain NCTC 8325 / PS 47) (NCBI:txid93061)

Radius of gyration: 20.19 Å; Cα contacts (8 Å, |Δi|>4): 713; chains: 2; bounding box: 45×33×57 Å